Protein AF-A0AAN9U0B8-F1 (afdb_monomer)

Mean predicted aligned error: 8.92 Å

Secondary structure (DSSP, 8-state):
-EEEEEE--HHHHHHHHH-TTEEEEEEEEEETTEEEEEEEE-GGG-PPPTT--HHHHHHHHHHHHHHHHHHHHHHGGGEEEEETTEEEE---SSSPPPB-SSTTSB--TTTT--EEEEEEEETTEEEEEETT--EEEE-TT----HHHHHHSSHHHHHHHHTTS-SEEEEEEEEEEE-TTT--EEEEEEEEEEE----SSEEPTTS-EE-TT---

Solvent-accessible surface area (backbone atoms only — not comparable to full-atom values): 13349 Å² total; per-residue (Å²): 110,82,45,78,47,81,41,64,50,69,67,63,48,50,51,59,76,67,36,82,59,48,40,80,74,44,81,44,75,76,51,101,63,33,33,39,41,32,32,25,58,42,80,94,70,62,77,78,56,91,90,62,59,66,64,59,54,49,55,53,55,49,51,47,47,51,58,50,46,57,53,49,68,72,43,49,90,34,56,76,46,73,56,95,88,48,76,43,62,65,74,77,86,80,69,66,76,79,62,45,94,53,90,96,51,47,65,73,92,54,81,89,54,51,75,74,42,80,48,72,42,31,84,69,23,39,26,39,31,32,75,85,68,54,74,50,76,46,51,68,97,57,78,74,48,73,78,44,38,76,61,64,38,60,70,51,49,50,34,29,74,73,61,76,37,76,62,48,78,47,77,45,84,39,82,44,62,41,89,77,82,61,45,82,40,83,41,82,44,77,48,75,50,54,63,54,67,83,80,47,46,74,45,98,82,74,47,70,42,59,79,88,75,76,133

Radius of gyration: 24.66 Å; Cα contacts (8 Å, |Δi|>4): 268; chains: 1; bounding box: 61×46×61 Å

InterPro domains:
  IPR023211 DNA polymerase, palm domain superfamily [G3DSA:3.90.1600.10] (23-154)
  IPR043502 DNA/RNA polymerase superfamily [SSF56672] (37-176)

Foldseek 3Di:
DKDKDKDQDPVVVVVQVPPPQWDPWDWADQDPRIIIIIIDGDPVPPDDDPPDDVVVVVVVQVVQVVVVVVLCVLQPQQFPDDDSNDTDGDDPPPSDADADPDPPGHHDPQVPWHWPDKFALDPQFIWTAIPVGDTDTTHPPDDDDPVVCVQRDPVNRVCQVVVVDAWTKDWDWDFDADPRNRDTDTDIDIDIGHRDDDQFDQDPVRRTHGPPDDD

Sequence (215 aa):
MPQTEFVADPCRFYEILLDERLKDINVIYVSDEMVQVNYRYIETYVENHYNTNIFVALYTTANARMRLYEQLNRLDKYVMYLDTDSIVYSDNGKNTIPHSDMLAEWTDELDGGYIQKWVATGPKSYHYVTNTGKVVTKVKGFTLHHKNALKINGAAMEKLIDSEIRCVSVQDNQITRDPETKELINKILTKRFSFGFDKRVITQDYDTKPYGYAY

Structure (mmCIF, N/CA/C/O backbone):
data_AF-A0AAN9U0B8-F1
#
_entry.id   AF-A0AAN9U0B8-F1
#
loop_
_atom_site.group_PDB
_atom_site.id
_atom_site.type_symbol
_atom_site.label_atom_id
_atom_site.label_alt_id
_atom_site.label_comp_id
_atom_site.label_asym_id
_atom_site.label_entity_id
_atom_site.label_seq_id
_atom_site.pdbx_PDB_ins_code
_atom_site.Cartn_x
_atom_site.Cartn_y
_atom_site.Cartn_z
_atom_site.occupancy
_atom_site.B_iso_or_equiv
_atom_site.auth_seq_id
_atom_site.auth_comp_id
_atom_site.auth_asym_id
_atom_site.auth_atom_id
_atom_site.pdbx_PDB_model_num
ATOM 1 N N . MET A 1 1 ? 13.828 -16.532 -13.671 1.00 66.81 1 MET A N 1
ATOM 2 C CA . MET A 1 1 ? 13.582 -15.107 -14.011 1.00 66.81 1 MET A CA 1
ATOM 3 C C . MET A 1 1 ? 14.209 -14.806 -15.367 1.00 66.81 1 MET A C 1
ATOM 5 O O . MET A 1 1 ? 15.158 -15.506 -15.708 1.00 66.81 1 MET A O 1
ATOM 9 N N . PRO A 1 2 ? 13.683 -13.848 -16.151 1.00 81.75 2 PRO A N 1
ATOM 10 C CA . PRO A 1 2 ? 14.371 -13.370 -17.350 1.00 81.75 2 PRO A CA 1
ATOM 11 C C . PRO A 1 2 ? 15.719 -12.751 -16.970 1.00 81.75 2 PRO A C 1
ATOM 13 O O . PRO A 1 2 ? 15.791 -11.984 -16.013 1.00 81.75 2 PRO A O 1
ATOM 16 N N . GLN A 1 3 ? 16.760 -13.124 -17.704 1.00 86.75 3 GLN A N 1
ATOM 17 C CA . GLN A 1 3 ? 18.114 -12.596 -17.605 1.00 86.75 3 GLN A CA 1
ATOM 18 C C . GLN A 1 3 ? 18.419 -11.774 -18.852 1.00 86.75 3 GLN A C 1
ATOM 20 O O . GLN A 1 3 ? 17.866 -12.039 -19.922 1.00 86.75 3 GLN A O 1
ATOM 25 N N . THR A 1 4 ? 19.292 -10.785 -18.700 1.00 89.69 4 THR A N 1
ATOM 26 C CA . THR A 1 4 ? 19.745 -9.921 -19.789 1.00 89.69 4 THR A CA 1
ATOM 27 C C . THR A 1 4 ? 21.263 -9.863 -19.767 1.00 89.69 4 THR A C 1
ATOM 29 O O . THR A 1 4 ? 21.845 -9.479 -18.754 1.00 89.69 4 THR A O 1
ATOM 32 N N . GLU A 1 5 ? 21.890 -10.198 -20.889 1.00 92.06 5 GLU A N 1
ATOM 33 C CA . GLU A 1 5 ? 23.339 -10.161 -21.075 1.00 92.06 5 GLU A CA 1
ATOM 34 C C . GLU A 1 5 ? 23.674 -9.290 -22.295 1.00 92.06 5 GLU A C 1
ATOM 36 O O . GLU A 1 5 ? 23.020 -9.388 -23.334 1.00 92.06 5 GLU A O 1
ATOM 41 N N . PHE A 1 6 ? 24.664 -8.405 -22.161 1.00 90.44 6 PHE A N 1
ATOM 42 C CA . PHE A 1 6 ? 25.209 -7.631 -23.278 1.00 90.44 6 PHE A CA 1
ATOM 43 C C . PHE A 1 6 ? 26.474 -8.328 -23.763 1.00 90.44 6 PHE A C 1
ATOM 45 O O . PHE A 1 6 ? 27.440 -8.452 -23.013 1.00 90.44 6 PHE A O 1
ATOM 52 N N . VAL A 1 7 ? 26.445 -8.804 -25.002 1.00 92.06 7 VAL A N 1
ATOM 53 C CA . VAL A 1 7 ? 27.459 -9.683 -25.571 1.00 92.06 7 VAL A CA 1
ATOM 54 C C . VAL A 1 7 ? 28.093 -8.985 -26.764 1.00 92.06 7 VAL A C 1
ATOM 56 O O . VAL A 1 7 ? 27.410 -8.664 -27.734 1.00 92.06 7 VAL A O 1
ATOM 59 N N . ALA A 1 8 ? 29.397 -8.743 -26.674 1.00 91.69 8 ALA A N 1
ATOM 60 C CA . ALA A 1 8 ? 30.208 -8.251 -27.788 1.00 91.69 8 ALA A CA 1
ATOM 61 C C . ALA A 1 8 ? 31.062 -9.363 -28.423 1.00 91.69 8 ALA A C 1
ATOM 63 O O . ALA A 1 8 ? 31.467 -9.266 -29.576 1.00 91.69 8 ALA A O 1
ATOM 64 N N . ASP A 1 9 ? 31.323 -10.439 -27.675 1.00 92.56 9 ASP A N 1
ATOM 65 C CA . ASP A 1 9 ? 32.126 -11.565 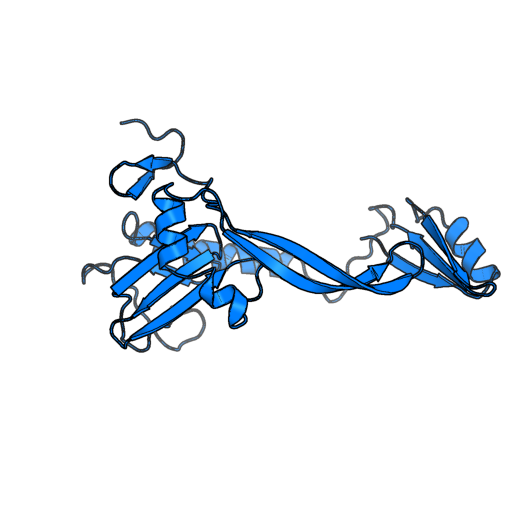-28.140 1.00 92.56 9 ASP A CA 1
ATOM 66 C C . ASP A 1 9 ? 31.268 -12.606 -28.892 1.00 92.56 9 ASP A C 1
ATOM 68 O O . ASP A 1 9 ? 30.314 -13.145 -28.316 1.00 92.56 9 ASP A O 1
ATOM 72 N N . PRO A 1 10 ? 31.595 -12.941 -30.156 1.00 90.19 10 PRO A N 1
ATOM 73 C CA . PRO A 1 10 ? 30.849 -13.935 -30.924 1.00 90.19 10 PRO A CA 1
ATOM 74 C C . PRO A 1 10 ? 30.848 -15.330 -30.293 1.00 90.19 10 PRO A C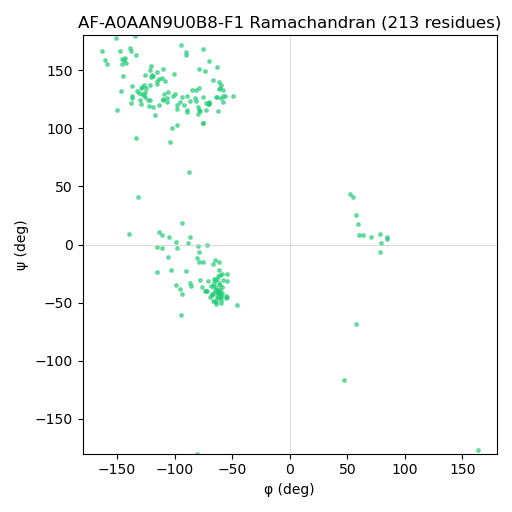 1
ATOM 76 O O . PRO A 1 10 ? 29.841 -16.030 -30.391 1.00 90.19 10 PRO A O 1
ATOM 79 N N . CYS A 1 11 ? 31.939 -15.749 -29.640 1.00 91.75 11 CYS A N 1
ATOM 80 C CA . CYS A 1 11 ? 32.003 -17.069 -29.009 1.00 91.75 11 CYS A CA 1
ATOM 81 C C . CYS A 1 11 ? 30.975 -17.167 -27.881 1.00 91.75 11 CYS A C 1
ATOM 83 O O . CYS A 1 11 ? 30.139 -18.071 -27.891 1.00 91.75 11 CYS A O 1
ATOM 85 N N . ARG A 1 12 ? 30.948 -16.174 -26.985 1.00 91.94 12 ARG A N 1
ATOM 86 C CA . ARG A 1 12 ? 29.947 -16.080 -25.920 1.00 91.94 12 ARG A CA 1
ATOM 87 C C . ARG A 1 12 ? 28.516 -16.027 -26.458 1.00 91.94 12 ARG A C 1
ATOM 89 O O . ARG A 1 12 ? 27.611 -16.611 -25.868 1.00 91.94 12 ARG A O 1
ATOM 96 N N . PHE A 1 13 ? 28.299 -15.357 -27.588 1.00 91.50 13 PHE A N 1
ATOM 97 C CA . PHE A 1 13 ? 26.982 -15.308 -28.221 1.00 91.50 13 PHE A CA 1
ATOM 98 C C . PHE A 1 13 ? 26.502 -16.701 -28.655 1.00 91.50 13 PHE A C 1
ATOM 100 O O . PHE A 1 13 ? 25.371 -17.083 -28.349 1.00 91.50 13 PHE A O 1
ATOM 107 N N . TYR A 1 14 ? 27.365 -17.486 -29.307 1.00 91.31 14 TYR A N 1
ATOM 108 C CA . TYR A 1 14 ? 27.032 -18.858 -29.694 1.00 91.31 14 TYR A CA 1
ATOM 109 C C . TYR A 1 14 ? 26.887 -19.798 -28.497 1.00 91.31 14 TYR A C 1
ATOM 111 O O . TYR A 1 14 ? 26.003 -20.650 -28.526 1.00 91.31 14 TYR A O 1
ATOM 119 N N . GLU A 1 15 ? 27.682 -19.629 -27.436 1.00 93.12 15 GLU A N 1
ATOM 120 C CA . GLU A 1 15 ? 27.495 -20.381 -26.187 1.00 93.12 15 GLU A CA 1
ATOM 121 C C . GLU A 1 15 ? 26.073 -20.215 -25.645 1.00 93.12 15 GLU A C 1
ATOM 123 O O . GLU A 1 15 ? 25.433 -21.202 -25.302 1.00 93.12 15 GLU A O 1
ATOM 128 N N . ILE A 1 16 ? 25.557 -18.982 -25.617 1.00 90.75 16 ILE A N 1
ATOM 129 C CA . ILE A 1 16 ? 24.203 -18.693 -25.125 1.00 90.75 16 ILE A CA 1
ATOM 130 C C . ILE A 1 16 ? 23.141 -19.280 -26.058 1.00 90.75 16 ILE A C 1
ATOM 132 O O . ILE A 1 16 ? 22.162 -19.852 -25.587 1.00 90.75 16 ILE A O 1
ATOM 136 N N . LEU A 1 17 ? 23.311 -19.151 -27.377 1.00 89.12 17 LEU A N 1
ATOM 137 C CA . LEU A 1 17 ? 22.347 -19.682 -28.348 1.00 89.12 17 LEU A CA 1
ATOM 138 C C . LEU A 1 17 ? 22.241 -21.210 -28.323 1.00 89.12 17 LEU A C 1
ATOM 140 O O . LEU A 1 17 ? 21.183 -21.747 -28.648 1.00 89.12 17 LEU A O 1
ATOM 144 N N . LEU A 1 18 ? 23.334 -21.894 -27.984 1.00 91.44 18 LEU A N 1
ATOM 145 C CA . LEU A 1 18 ? 23.426 -23.353 -27.976 1.00 91.44 18 LEU A CA 1
ATOM 146 C C . LEU A 1 18 ? 23.224 -23.964 -26.582 1.00 91.44 18 LEU A C 1
ATOM 148 O O . LEU A 1 18 ? 23.222 -25.188 -26.457 1.00 91.44 18 LEU A O 1
ATOM 152 N N . ASP A 1 19 ? 23.052 -23.152 -25.537 1.00 89.19 19 ASP A N 1
ATOM 153 C CA . ASP A 1 19 ? 22.816 -23.654 -24.185 1.00 89.19 19 ASP A CA 1
ATOM 154 C C . ASP A 1 19 ? 21.375 -24.167 -24.039 1.00 89.19 19 ASP A C 1
ATOM 156 O O . ASP A 1 19 ? 20.417 -23.405 -23.891 1.00 89.19 19 ASP A O 1
ATOM 160 N N . GLU A 1 20 ? 21.227 -25.492 -24.025 1.00 87.62 20 GLU A N 1
ATOM 161 C CA . GLU A 1 20 ? 19.948 -26.191 -23.848 1.00 87.62 20 GLU A CA 1
ATOM 162 C C . GLU A 1 20 ? 19.263 -25.892 -22.504 1.00 87.62 20 GLU A C 1
ATOM 164 O O . GLU A 1 20 ? 18.078 -26.179 -22.335 1.00 87.62 20 GLU A O 1
ATOM 169 N N . ARG A 1 21 ? 19.976 -25.314 -21.527 1.00 87.12 21 ARG A N 1
ATOM 170 C CA . ARG A 1 21 ? 19.399 -24.890 -20.240 1.00 87.12 21 ARG A CA 1
ATOM 171 C C . ARG A 1 21 ? 18.579 -23.610 -20.377 1.00 87.12 21 ARG A C 1
ATOM 173 O O . ARG A 1 21 ? 17.836 -23.266 -19.449 1.00 87.12 21 ARG A O 1
ATOM 180 N N . LEU A 1 22 ? 18.726 -22.893 -21.490 1.00 89.06 22 LEU A N 1
ATOM 181 C CA . LEU A 1 22 ? 18.084 -21.616 -21.759 1.00 89.06 22 LEU A CA 1
ATOM 182 C C . LEU A 1 22 ? 16.869 -21.790 -22.679 1.00 89.06 22 LEU A C 1
ATOM 184 O O . LEU A 1 22 ? 16.819 -22.638 -23.562 1.00 89.06 22 LEU A O 1
ATOM 188 N N . LYS A 1 23 ? 15.859 -20.951 -22.470 1.00 88.12 23 LYS A N 1
ATOM 189 C CA . LYS A 1 23 ? 14.651 -20.838 -23.291 1.00 88.12 23 LYS A CA 1
ATOM 190 C C . LYS A 1 23 ? 14.272 -19.373 -23.480 1.00 88.12 23 LYS A C 1
ATOM 192 O O . LYS A 1 23 ? 14.782 -18.495 -22.781 1.00 88.12 23 LYS A O 1
ATOM 197 N N . ASP A 1 24 ? 13.335 -19.122 -24.392 1.00 87.62 24 ASP A N 1
ATOM 198 C CA . ASP A 1 24 ? 12.815 -17.783 -24.701 1.00 87.62 24 ASP A CA 1
ATOM 199 C C . ASP A 1 24 ? 13.929 -16.782 -25.068 1.00 87.62 24 ASP A C 1
ATOM 201 O O . ASP A 1 24 ? 13.914 -15.633 -24.619 1.00 87.62 24 ASP A O 1
ATOM 205 N N . ILE A 1 25 ? 14.920 -17.232 -25.849 1.00 89.50 25 ILE A N 1
ATOM 206 C CA . ILE A 1 25 ? 16.055 -16.395 -26.246 1.00 89.50 25 ILE A CA 1
ATOM 207 C C . ILE A 1 25 ? 15.579 -15.321 -27.230 1.00 89.50 25 ILE A C 1
ATOM 209 O O . ILE A 1 25 ? 15.047 -15.614 -28.299 1.00 89.50 25 ILE A O 1
ATOM 213 N N . ASN A 1 26 ? 15.787 -14.061 -26.867 1.00 89.00 26 ASN A N 1
ATOM 214 C CA . ASN A 1 26 ? 15.483 -12.888 -27.670 1.00 89.00 26 ASN A CA 1
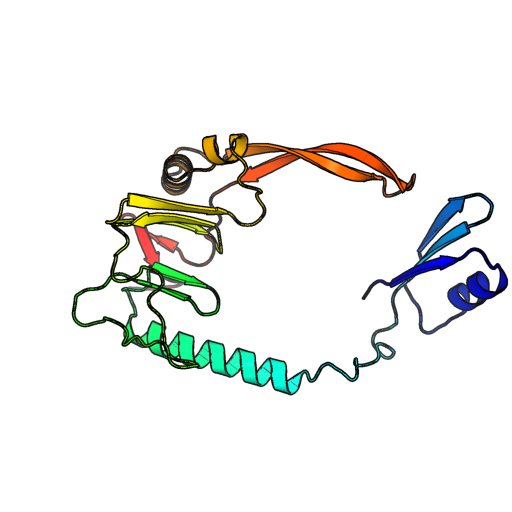ATOM 215 C C . ASN A 1 26 ? 16.760 -12.060 -27.844 1.00 89.00 26 ASN A C 1
ATOM 217 O O . ASN A 1 26 ? 17.384 -11.673 -26.857 1.00 89.00 26 ASN A O 1
ATOM 221 N N . VAL A 1 27 ? 17.136 -11.790 -29.093 1.00 89.69 27 VAL A N 1
ATOM 222 C CA . VAL A 1 27 ? 18.349 -11.041 -29.441 1.00 89.69 27 VAL A CA 1
ATOM 223 C C . VAL A 1 27 ? 17.956 -9.669 -29.973 1.00 89.69 27 VAL A C 1
ATOM 225 O O . VAL A 1 27 ? 17.123 -9.564 -30.872 1.00 89.69 27 VAL A O 1
ATOM 228 N N . ILE A 1 28 ? 18.563 -8.622 -29.422 1.00 87.06 28 ILE A N 1
ATOM 229 C CA . ILE A 1 28 ? 18.380 -7.235 -29.848 1.00 87.06 28 ILE A CA 1
ATOM 230 C C . ILE A 1 28 ? 19.750 -6.680 -30.223 1.00 87.06 28 ILE A C 1
ATOM 232 O O . ILE A 1 28 ? 20.643 -6.611 -29.379 1.00 87.06 28 ILE A O 1
ATOM 236 N N . TYR A 1 29 ? 19.914 -6.274 -31.477 1.00 86.25 29 TYR A N 1
ATOM 237 C CA . TYR A 1 29 ? 21.133 -5.623 -31.950 1.00 86.25 29 TYR A CA 1
ATOM 238 C C . TYR A 1 29 ? 21.185 -4.202 -31.388 1.00 86.25 29 TYR A C 1
ATOM 240 O O . TYR A 1 29 ? 20.296 -3.399 -31.658 1.00 86.25 29 TYR A O 1
ATOM 248 N N . VAL A 1 30 ? 22.182 -3.918 -30.548 1.00 83.56 30 VAL A N 1
ATOM 249 C CA . VAL A 1 30 ? 22.334 -2.606 -29.896 1.00 83.56 30 VAL A CA 1
ATOM 250 C C . VAL A 1 30 ? 23.299 -1.729 -30.689 1.00 83.56 30 VAL A C 1
ATOM 252 O O . VAL A 1 30 ? 23.075 -0.529 -30.818 1.00 83.56 30 VAL A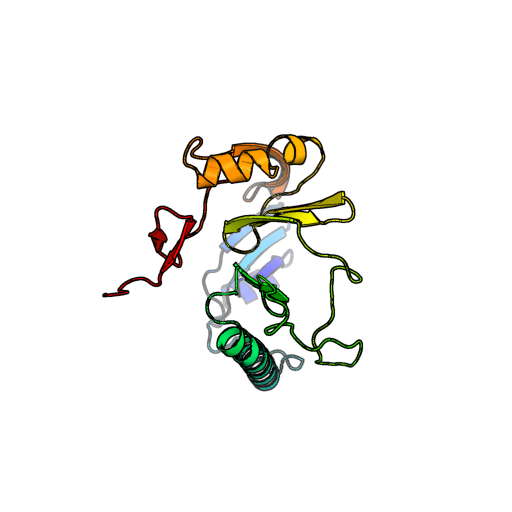 O 1
ATOM 255 N N . SER A 1 31 ? 24.358 -2.329 -31.224 1.00 83.12 31 SER A N 1
ATOM 256 C CA . SER A 1 31 ? 25.307 -1.714 -32.149 1.00 83.12 31 SER A CA 1
ATOM 257 C C . SER A 1 31 ? 25.893 -2.784 -33.072 1.00 83.12 31 SER A C 1
ATOM 259 O O . SER A 1 31 ? 25.610 -3.972 -32.905 1.00 83.12 31 SER A O 1
ATOM 261 N N . ASP A 1 32 ? 26.748 -2.375 -34.009 1.00 83.25 32 ASP A N 1
ATOM 262 C CA . ASP A 1 32 ? 27.448 -3.295 -34.915 1.00 83.25 32 ASP A CA 1
ATOM 263 C C . ASP A 1 32 ? 28.369 -4.287 -34.178 1.00 83.25 32 ASP A C 1
ATOM 265 O O . ASP A 1 32 ? 28.667 -5.361 -34.693 1.00 83.25 32 ASP A O 1
ATOM 269 N N . GLU A 1 33 ? 28.792 -3.952 -32.955 1.00 87.31 33 GLU A N 1
ATOM 270 C CA . GLU A 1 33 ? 29.735 -4.743 -32.153 1.00 87.31 33 GLU A CA 1
ATOM 271 C C . GLU A 1 33 ? 29.093 -5.388 -30.918 1.00 87.31 33 GLU A C 1
ATOM 273 O O . GLU A 1 33 ? 29.771 -6.090 -30.174 1.00 87.31 33 GLU A O 1
ATOM 278 N N . MET A 1 34 ? 27.807 -5.139 -30.645 1.00 88.19 34 MET A N 1
ATOM 279 C CA . MET A 1 34 ? 27.175 -5.601 -29.411 1.00 88.19 34 MET A CA 1
ATOM 280 C C . MET A 1 34 ? 25.707 -5.969 -29.599 1.00 88.19 34 MET A C 1
ATOM 282 O O . MET A 1 34 ? 24.884 -5.192 -30.095 1.00 88.19 34 MET A O 1
ATOM 286 N N . VAL A 1 35 ? 25.352 -7.136 -29.072 1.00 91.19 35 VAL A N 1
ATOM 287 C CA . VAL A 1 35 ? 23.977 -7.621 -28.993 1.00 91.19 35 VAL A CA 1
ATOM 288 C C . VAL A 1 35 ? 23.535 -7.740 -27.539 1.00 91.19 35 VAL A C 1
ATOM 290 O O . VAL A 1 35 ? 24.287 -8.153 -26.661 1.00 91.19 35 VAL A O 1
ATOM 293 N N . GLN A 1 36 ? 22.290 -7.378 -27.265 1.00 90.25 36 GLN A N 1
ATOM 294 C CA . GLN A 1 36 ? 21.623 -7.699 -26.013 1.00 90.25 36 GLN A CA 1
ATOM 295 C C . GLN A 1 36 ? 20.877 -9.020 -26.198 1.00 90.25 36 GLN A C 1
ATOM 297 O O . GLN A 1 36 ? 19.965 -9.102 -27.019 1.00 90.25 36 GLN A O 1
ATOM 302 N N . VAL A 1 37 ? 21.216 -10.029 -25.403 1.00 91.62 37 VAL A N 1
ATOM 303 C CA . VAL A 1 37 ? 20.512 -11.312 -25.377 1.00 91.62 37 VAL A CA 1
ATOM 304 C C . VAL A 1 37 ? 19.691 -11.398 -24.099 1.00 91.62 37 VAL A C 1
ATOM 306 O O . VAL A 1 37 ? 20.212 -11.264 -22.993 1.00 91.62 37 VAL A O 1
ATOM 309 N N . ASN A 1 38 ? 18.387 -11.600 -24.246 1.00 90.75 38 ASN A N 1
ATOM 310 C CA . ASN A 1 38 ? 17.485 -11.882 -23.140 1.00 90.75 38 ASN A CA 1
ATOM 311 C C . ASN A 1 38 ? 17.112 -13.359 -23.181 1.00 90.75 38 ASN A C 1
ATOM 313 O O . ASN A 1 38 ? 16.715 -13.848 -24.231 1.00 90.75 38 ASN A O 1
ATOM 317 N N . TYR A 1 39 ? 17.204 -14.058 -22.059 1.00 91.75 39 TYR A N 1
ATOM 318 C CA . TYR A 1 39 ? 16.889 -15.484 -21.987 1.00 91.75 39 TYR A CA 1
ATOM 319 C C . TYR A 1 39 ? 16.304 -15.849 -20.624 1.00 91.75 39 TYR A C 1
ATOM 321 O O . TYR A 1 39 ? 16.346 -15.074 -19.666 1.00 91.75 39 TYR A O 1
ATOM 329 N N . ARG A 1 40 ? 15.725 -17.040 -20.511 1.00 87.94 40 ARG A N 1
ATOM 330 C CA . ARG A 1 40 ? 15.245 -17.607 -19.248 1.00 87.94 40 ARG A CA 1
ATOM 331 C C . ARG A 1 40 ? 15.857 -18.979 -19.053 1.00 87.94 40 ARG A C 1
ATOM 333 O O . ARG A 1 40 ? 15.842 -19.784 -19.969 1.00 87.94 40 ARG A O 1
ATOM 340 N N . TYR A 1 41 ? 16.303 -19.277 -17.840 1.00 84.19 41 TYR A N 1
ATOM 341 C CA . TYR A 1 41 ? 16.618 -20.656 -17.478 1.00 84.19 41 TYR A CA 1
ATOM 342 C C . TYR A 1 41 ? 15.341 -21.504 -17.465 1.00 84.19 41 TYR A C 1
ATOM 344 O O . TYR A 1 41 ? 14.274 -21.050 -17.025 1.00 84.19 41 TYR A O 1
ATOM 352 N N . ILE A 1 42 ? 15.445 -22.741 -17.938 1.00 83.50 42 ILE A N 1
ATOM 353 C CA . ILE A 1 42 ? 14.436 -23.775 -17.706 1.00 83.50 42 ILE A CA 1
ATOM 354 C C . ILE A 1 42 ? 14.342 -24.004 -16.188 1.00 83.50 42 ILE A C 1
ATOM 356 O O . ILE A 1 42 ? 15.353 -23.978 -15.491 1.00 83.50 42 ILE A O 1
ATOM 360 N N . GLU A 1 43 ? 13.125 -24.179 -15.658 1.00 69.38 43 GLU A N 1
ATOM 361 C CA . GLU A 1 43 ? 12.843 -24.141 -14.208 1.00 69.38 43 GLU A CA 1
ATOM 362 C C . GLU A 1 43 ? 13.707 -25.106 -13.385 1.00 69.38 43 GLU A C 1
ATOM 364 O O . GLU A 1 43 ? 14.090 -24.782 -12.265 1.00 69.38 43 GLU A O 1
ATOM 369 N N . THR A 1 44 ? 14.085 -26.246 -13.965 1.00 67.00 44 THR A N 1
ATOM 370 C CA . THR A 1 44 ? 14.946 -27.263 -13.345 1.00 67.00 44 THR A CA 1
ATOM 371 C C . THR A 1 44 ? 16.389 -26.794 -13.103 1.00 67.00 44 THR A C 1
ATOM 373 O O . THR A 1 44 ? 17.096 -27.411 -12.313 1.00 67.00 44 THR A O 1
ATOM 376 N N . TYR A 1 45 ? 16.829 -25.711 -13.752 1.00 60.62 45 TYR A N 1
ATOM 377 C CA . TYR A 1 45 ? 18.194 -25.170 -13.678 1.00 60.62 45 TYR A CA 1
ATOM 378 C C . TYR A 1 45 ? 18.279 -23.822 -12.950 1.00 60.62 45 TYR A C 1
ATOM 380 O O . TYR A 1 45 ? 19.325 -23.177 -12.967 1.00 60.62 45 TYR A O 1
ATOM 388 N N . VAL A 1 46 ? 17.194 -23.362 -12.318 1.00 65.12 46 VAL A N 1
ATOM 389 C CA . VAL A 1 46 ? 17.246 -22.155 -11.486 1.00 65.12 46 VAL A CA 1
ATOM 390 C C . VAL A 1 46 ? 17.943 -22.511 -10.174 1.00 65.12 46 VAL A C 1
ATOM 392 O O . VAL A 1 46 ? 17.358 -23.162 -9.311 1.00 65.12 46 VAL A O 1
ATOM 395 N N . GLU A 1 47 ? 19.200 -22.099 -10.025 1.00 62.69 47 GLU A N 1
ATOM 396 C CA . GLU A 1 47 ? 19.936 -22.284 -8.775 1.00 62.69 47 GLU A CA 1
ATOM 397 C C . GLU A 1 47 ? 19.242 -21.560 -7.613 1.00 62.69 47 GLU A C 1
ATOM 399 O O . GLU A 1 47 ? 18.844 -20.395 -7.710 1.00 62.69 47 GLU A O 1
ATOM 404 N N . ASN A 1 48 ? 19.128 -22.249 -6.476 1.00 62.97 48 ASN A N 1
ATOM 405 C CA . ASN A 1 48 ? 18.737 -21.607 -5.230 1.00 62.97 48 ASN A CA 1
ATOM 406 C C . ASN A 1 48 ? 19.889 -20.716 -4.761 1.00 62.97 48 ASN A C 1
ATOM 408 O O . ASN A 1 48 ? 20.986 -21.203 -4.493 1.00 62.97 48 ASN A O 1
ATOM 412 N N . HIS A 1 49 ? 19.640 -19.415 -4.615 1.00 66.88 49 HIS A N 1
ATOM 413 C CA . HIS A 1 49 ? 20.626 -18.514 -4.026 1.00 66.88 49 HIS A CA 1
ATOM 414 C C . HIS A 1 49 ? 20.999 -18.981 -2.612 1.00 66.88 49 HIS A C 1
ATOM 416 O O . HIS A 1 49 ? 20.142 -19.028 -1.731 1.00 66.88 49 HIS A O 1
ATOM 422 N N . TYR A 1 50 ? 22.290 -19.230 -2.368 1.00 68.94 50 TYR A N 1
ATOM 423 C CA . TYR A 1 50 ? 22.821 -19.662 -1.065 1.00 68.94 50 TYR A CA 1
ATOM 424 C C . TYR A 1 50 ? 22.456 -18.729 0.104 1.00 68.94 50 TYR A C 1
ATOM 426 O O . TYR A 1 50 ? 22.362 -19.170 1.245 1.00 68.94 50 TYR A O 1
ATOM 434 N N . ASN A 1 51 ? 22.192 -17.450 -0.183 1.00 75.56 51 ASN A N 1
ATOM 435 C CA . ASN A 1 51 ? 21.824 -16.444 0.816 1.00 75.56 51 ASN A CA 1
ATOM 436 C C . ASN A 1 51 ? 20.313 -16.369 1.099 1.00 75.56 51 ASN A C 1
ATOM 438 O O . ASN A 1 51 ? 19.884 -15.525 1.882 1.00 75.56 51 ASN A O 1
ATOM 442 N N . THR A 1 52 ? 19.487 -17.204 0.460 1.00 75.44 52 THR A N 1
ATOM 443 C CA . THR A 1 52 ? 18.030 -17.183 0.639 1.00 75.44 52 THR A CA 1
ATOM 444 C C . THR A 1 52 ? 17.550 -18.498 1.229 1.00 75.44 52 THR A C 1
ATOM 446 O O . THR A 1 52 ? 17.540 -19.529 0.565 1.00 75.44 52 THR A O 1
ATOM 449 N N . ASN A 1 53 ? 17.086 -18.456 2.478 1.00 86.62 53 ASN A N 1
ATOM 450 C CA . ASN A 1 53 ? 16.401 -19.588 3.089 1.00 86.62 53 ASN A CA 1
ATOM 451 C C . ASN A 1 53 ? 14.882 -19.390 3.000 1.00 86.62 53 ASN A C 1
ATOM 453 O O . ASN A 1 53 ? 14.286 -18.628 3.766 1.00 86.62 53 ASN A O 1
ATOM 457 N N . ILE A 1 54 ? 14.254 -20.097 2.058 1.00 86.81 54 ILE A N 1
ATOM 458 C CA . ILE A 1 54 ? 12.809 -20.013 1.817 1.00 86.81 54 ILE A CA 1
ATOM 459 C C . ILE A 1 54 ? 11.978 -20.434 3.036 1.00 86.81 54 ILE A C 1
ATOM 461 O O . ILE A 1 54 ? 10.927 -19.846 3.289 1.00 86.81 54 ILE A O 1
ATOM 465 N N . PHE A 1 55 ? 12.457 -21.393 3.834 1.00 89.69 55 PHE A N 1
ATOM 466 C CA . PHE A 1 55 ? 11.753 -21.840 5.034 1.00 89.69 55 PHE A CA 1
ATOM 467 C C . PHE A 1 55 ? 11.722 -20.735 6.085 1.00 89.69 55 PHE A C 1
ATOM 469 O O . PHE A 1 55 ? 10.667 -20.463 6.652 1.00 89.69 55 PHE A O 1
ATOM 476 N N . VAL A 1 56 ? 12.842 -20.035 6.289 1.00 90.75 56 VAL A N 1
ATOM 477 C CA . VAL A 1 56 ? 12.900 -18.890 7.211 1.00 90.75 56 VAL A CA 1
ATOM 478 C C . VAL A 1 56 ? 11.919 -17.800 6.777 1.00 90.75 56 VAL A C 1
ATOM 480 O O . VAL A 1 56 ? 11.152 -17.311 7.606 1.00 90.75 56 VAL A O 1
ATOM 483 N N . ALA A 1 57 ? 11.868 -17.457 5.487 1.00 90.12 57 ALA A N 1
ATOM 484 C CA . ALA A 1 57 ? 10.905 -16.483 4.970 1.00 90.12 57 ALA A CA 1
ATOM 485 C C . ALA A 1 57 ? 9.442 -16.928 5.179 1.00 90.12 57 ALA A C 1
ATOM 487 O O . ALA A 1 57 ? 8.594 -16.131 5.595 1.00 90.12 57 ALA A O 1
ATOM 488 N N . LEU A 1 58 ? 9.143 -18.209 4.947 1.00 93.25 58 LEU A N 1
ATOM 489 C CA . LEU A 1 58 ? 7.805 -18.768 5.134 1.00 93.25 58 LEU A CA 1
ATOM 490 C C . LEU A 1 58 ? 7.381 -18.715 6.604 1.00 93.25 58 LEU A C 1
ATOM 492 O O . LEU A 1 58 ? 6.329 -18.155 6.909 1.00 93.25 58 LEU A O 1
ATOM 496 N N . TYR A 1 59 ? 8.215 -19.215 7.519 1.00 94.94 59 TYR A N 1
ATOM 497 C CA . TYR A 1 59 ? 7.925 -19.182 8.954 1.00 94.94 59 TYR A CA 1
ATOM 498 C C . TYR A 1 59 ? 7.810 -17.753 9.485 1.00 94.94 59 TYR A C 1
ATOM 500 O O . TYR A 1 59 ? 6.917 -17.470 10.282 1.00 94.94 59 TYR A O 1
ATOM 508 N N . THR A 1 60 ? 8.657 -16.833 9.024 1.00 92.69 60 THR A N 1
ATOM 509 C CA . THR A 1 60 ? 8.616 -15.430 9.465 1.00 92.69 60 THR A CA 1
ATOM 510 C C . THR A 1 60 ? 7.308 -14.763 9.038 1.00 92.69 60 THR A C 1
ATOM 512 O O . THR A 1 60 ? 6.607 -14.178 9.863 1.00 92.69 60 THR A O 1
ATOM 515 N N . THR A 1 61 ? 6.922 -14.904 7.766 1.00 93.62 61 THR A N 1
ATOM 516 C CA . THR A 1 61 ? 5.683 -14.299 7.250 1.00 93.62 61 THR A CA 1
ATOM 517 C C . THR A 1 61 ? 4.417 -14.978 7.779 1.00 93.62 61 THR A C 1
ATOM 519 O O . THR A 1 61 ? 3.400 -14.307 7.946 1.00 93.62 61 THR A O 1
ATOM 522 N N . ALA A 1 62 ? 4.450 -16.282 8.066 1.00 95.00 62 ALA A N 1
ATOM 523 C CA . ALA A 1 62 ? 3.345 -16.985 8.714 1.00 95.00 62 ALA A CA 1
ATOM 524 C C . ALA A 1 62 ? 3.141 -16.490 10.153 1.00 95.00 62 ALA A C 1
ATOM 526 O O . ALA A 1 62 ? 2.030 -16.103 10.507 1.00 95.00 62 ALA A O 1
ATOM 527 N N . ASN A 1 63 ? 4.211 -16.411 10.951 1.00 93.88 63 ASN A N 1
ATOM 528 C CA . ASN A 1 63 ? 4.132 -15.913 12.327 1.00 93.88 63 ASN A CA 1
ATOM 529 C C . ASN A 1 63 ? 3.672 -14.448 12.393 1.00 93.88 63 ASN A C 1
ATOM 531 O O . ASN A 1 63 ? 2.827 -14.116 13.222 1.00 93.88 63 ASN A O 1
ATOM 535 N N . ALA A 1 64 ? 4.157 -13.585 11.493 1.00 93.31 64 ALA A N 1
ATOM 536 C CA . ALA A 1 64 ? 3.695 -12.198 11.406 1.00 93.31 64 ALA A CA 1
ATOM 537 C C . ALA A 1 64 ? 2.182 -12.112 11.126 1.00 93.31 64 ALA A C 1
ATOM 539 O O . ALA A 1 64 ? 1.464 -11.380 11.806 1.00 93.31 64 ALA A O 1
ATOM 540 N N . ARG A 1 65 ? 1.670 -12.921 10.185 1.00 94.69 65 ARG A N 1
ATOM 541 C CA . ARG A 1 65 ? 0.229 -12.980 9.884 1.00 94.69 65 ARG A CA 1
ATOM 542 C C . ARG A 1 65 ? -0.599 -13.514 11.048 1.00 94.69 65 ARG A C 1
ATOM 544 O O . ARG A 1 65 ? -1.686 -12.996 11.272 1.00 94.69 65 ARG A O 1
ATOM 551 N N . MET A 1 66 ? -0.106 -14.515 11.778 1.00 95.00 66 MET A N 1
ATOM 552 C CA . MET A 1 66 ? -0.803 -15.048 12.954 1.00 95.00 66 MET A CA 1
ATOM 553 C C . MET A 1 66 ? -0.944 -13.986 14.047 1.00 95.00 66 MET A C 1
ATOM 555 O O . MET A 1 66 ? -2.044 -13.776 14.546 1.00 95.00 66 MET A O 1
ATOM 559 N N . ARG A 1 67 ? 0.129 -13.241 14.343 1.00 93.12 67 ARG A N 1
ATOM 560 C CA . ARG A 1 67 ? 0.092 -12.130 15.310 1.00 93.12 67 ARG A CA 1
ATOM 561 C C . ARG A 1 67 ? -0.857 -11.011 14.896 1.00 93.12 67 ARG A C 1
ATOM 563 O O . ARG A 1 67 ? -1.616 -10.505 15.720 1.00 93.12 67 ARG A O 1
ATOM 570 N N . LEU A 1 68 ? -0.842 -10.642 13.616 1.00 94.75 68 LEU A N 1
ATOM 571 C CA . LEU A 1 68 ? -1.802 -9.691 13.062 1.00 94.75 68 LEU A CA 1
ATOM 572 C C . LEU A 1 68 ? -3.238 -10.213 13.241 1.00 94.75 68 LEU A C 1
ATOM 574 O O . LEU A 1 68 ? -4.104 -9.492 13.732 1.00 94.75 68 LEU A O 1
ATOM 578 N N . TYR A 1 69 ? -3.484 -11.478 12.893 1.00 94.94 69 TYR A N 1
ATOM 579 C CA . TYR A 1 69 ? -4.800 -12.107 12.991 1.00 94.94 69 TYR A CA 1
ATOM 580 C C . TYR A 1 69 ? -5.347 -12.143 14.423 1.00 94.94 69 TYR A C 1
ATOM 582 O O . TYR A 1 69 ? -6.532 -11.888 14.612 1.00 94.94 69 TYR A O 1
ATOM 590 N N . GLU A 1 70 ? -4.511 -12.395 15.434 1.00 94.06 70 GLU A N 1
ATOM 591 C CA . GLU A 1 70 ? -4.924 -12.362 16.845 1.00 94.06 70 GLU A CA 1
ATOM 592 C C . GLU A 1 70 ? -5.561 -11.019 17.231 1.00 94.06 70 GLU A C 1
ATOM 594 O O . GLU A 1 70 ? -6.626 -10.992 17.853 1.00 94.06 70 GLU A O 1
ATOM 599 N N . GLN A 1 71 ? -4.958 -9.902 16.811 1.00 94.50 71 GLN A N 1
ATOM 600 C CA . GLN A 1 71 ? -5.514 -8.573 17.076 1.00 94.50 71 GLN A CA 1
ATOM 601 C C . GLN A 1 71 ? -6.748 -8.280 16.226 1.00 94.50 71 GLN A C 1
ATOM 603 O O . GLN A 1 71 ? -7.722 -7.734 16.741 1.00 94.50 71 GLN A O 1
ATOM 608 N N . LEU A 1 72 ? -6.746 -8.680 14.951 1.00 94.25 72 LEU A N 1
ATOM 609 C CA . LEU A 1 72 ? -7.910 -8.521 14.075 1.00 94.25 72 LEU A CA 1
ATOM 610 C C . LEU A 1 72 ? -9.129 -9.270 14.616 1.00 94.25 72 LEU A C 1
ATOM 612 O O . LEU A 1 72 ? -10.223 -8.719 14.617 1.00 94.25 72 LEU A O 1
ATOM 616 N N . ASN A 1 73 ? -8.945 -10.491 15.119 1.00 94.12 73 ASN A N 1
ATOM 617 C CA . ASN A 1 73 ? -10.020 -11.289 15.704 1.00 94.12 73 ASN A CA 1
ATOM 618 C C . ASN A 1 73 ? -10.571 -10.654 16.992 1.00 94.12 73 ASN A C 1
ATOM 620 O O . ASN A 1 73 ? -11.760 -10.748 17.276 1.00 94.12 73 ASN A O 1
ATOM 624 N N . ARG A 1 74 ? -9.714 -9.978 17.767 1.00 93.56 74 ARG A N 1
ATOM 625 C CA . ARG A 1 74 ? -10.116 -9.245 18.976 1.00 93.56 74 ARG A CA 1
ATOM 626 C C . ARG A 1 74 ? -10.859 -7.945 18.658 1.00 93.56 74 ARG A C 1
ATOM 628 O O . ARG A 1 74 ? -11.800 -7.592 19.363 1.00 93.56 74 ARG A O 1
ATOM 635 N N . LEU A 1 75 ? -10.407 -7.216 17.637 1.00 94.81 75 LEU A N 1
ATOM 636 C CA . LEU A 1 75 ? -10.999 -5.950 17.200 1.00 94.81 75 LEU A CA 1
ATOM 637 C C . LEU A 1 75 ? -12.273 -6.150 16.369 1.00 94.81 75 LEU A C 1
ATOM 639 O O . LEU A 1 75 ? -13.153 -5.295 16.407 1.00 94.81 75 LEU A O 1
ATOM 643 N N . ASP A 1 76 ? -12.378 -7.251 15.629 1.00 91.44 76 ASP A N 1
ATOM 644 C CA . ASP A 1 76 ? -13.536 -7.625 14.816 1.00 91.44 76 ASP A CA 1
ATOM 645 C C . ASP A 1 76 ? -14.053 -6.448 13.956 1.00 91.44 76 ASP A C 1
ATOM 647 O O . ASP A 1 76 ? -13.323 -5.911 13.117 1.00 91.44 76 ASP A O 1
ATOM 651 N N . LYS A 1 77 ? -15.289 -5.985 14.184 1.00 89.69 77 LYS A N 1
ATOM 652 C CA . LYS A 1 77 ? -15.928 -4.892 13.436 1.00 89.69 77 LYS A CA 1
ATOM 653 C C . LYS A 1 77 ? -15.270 -3.519 13.597 1.00 89.69 77 LYS A C 1
ATOM 655 O O . LYS A 1 77 ? -15.616 -2.601 12.862 1.00 89.69 77 LYS A O 1
ATOM 660 N N . TYR A 1 78 ? -14.375 -3.347 14.568 1.00 92.88 78 TYR A N 1
ATOM 661 C CA . TYR A 1 78 ? -13.693 -2.073 14.794 1.00 92.88 78 TYR A CA 1
ATOM 662 C C . TYR A 1 78 ? -12.520 -1.853 13.832 1.00 92.88 78 TYR A C 1
ATOM 664 O O . TYR A 1 78 ? -12.013 -0.736 13.751 1.00 92.88 78 TYR A O 1
ATOM 672 N N . VAL A 1 79 ? -12.089 -2.880 13.092 1.00 93.00 79 VAL A N 1
ATOM 673 C CA . VAL A 1 79 ? -11.010 -2.768 12.101 1.00 93.00 79 VAL A CA 1
ATOM 674 C C . VAL A 1 79 ? -11.481 -1.963 10.888 1.00 93.00 79 VAL A C 1
ATOM 676 O O . VAL A 1 79 ? -12.404 -2.364 10.183 1.00 93.00 79 VAL A O 1
ATOM 679 N N . MET A 1 80 ? -10.792 -0.860 10.600 1.00 91.44 80 MET A N 1
ATOM 680 C CA . MET A 1 80 ? -11.042 -0.011 9.430 1.00 91.44 80 MET A CA 1
ATOM 681 C C . MET A 1 80 ? -10.078 -0.305 8.279 1.00 91.44 80 MET A C 1
ATOM 683 O O . MET A 1 80 ? -10.450 -0.207 7.110 1.00 91.44 80 MET A O 1
ATOM 687 N N . TYR A 1 81 ? -8.827 -0.647 8.590 1.00 92.94 81 TYR A N 1
ATOM 688 C CA . TYR A 1 81 ? -7.797 -0.930 7.595 1.00 92.94 81 TYR A CA 1
ATOM 689 C C . TYR A 1 81 ? -6.673 -1.785 8.195 1.00 92.94 81 TYR A C 1
ATOM 691 O O . TYR A 1 81 ? -6.438 -1.756 9.401 1.00 92.94 81 TYR A O 1
ATOM 699 N N . LEU A 1 82 ? -5.967 -2.532 7.346 1.00 92.81 82 LEU A N 1
ATOM 700 C CA . LEU A 1 82 ? -4.769 -3.285 7.716 1.00 92.81 82 LEU A CA 1
ATOM 701 C C . LEU A 1 82 ? -3.764 -3.296 6.560 1.00 92.81 82 LEU A C 1
ATOM 703 O O . LEU A 1 82 ? -4.156 -3.378 5.392 1.00 92.81 82 LEU A O 1
ATOM 707 N N . ASP A 1 83 ? -2.472 -3.259 6.873 1.00 91.56 83 ASP A N 1
ATOM 708 C CA . ASP A 1 83 ? -1.397 -3.504 5.907 1.00 91.56 83 ASP A CA 1
ATOM 709 C C . ASP A 1 83 ? -0.178 -4.102 6.601 1.00 91.56 83 ASP A C 1
ATOM 711 O O . ASP A 1 83 ? 0.460 -3.419 7.389 1.00 91.56 83 ASP A O 1
ATOM 715 N N . THR A 1 84 ? 0.161 -5.342 6.231 1.00 88.62 84 THR A N 1
ATOM 716 C CA . THR A 1 84 ? 1.355 -6.106 6.642 1.00 88.62 84 THR A CA 1
ATOM 717 C C . THR A 1 84 ? 1.511 -6.303 8.155 1.00 88.62 84 THR A C 1
ATOM 719 O O . THR A 1 84 ? 1.376 -7.427 8.632 1.00 88.62 84 THR A O 1
ATOM 722 N N . ASP A 1 85 ? 1.779 -5.232 8.881 1.00 91.69 85 ASP A N 1
ATOM 723 C CA . ASP A 1 85 ? 2.114 -5.132 10.299 1.00 91.69 85 ASP A CA 1
ATOM 724 C C . ASP A 1 85 ? 1.433 -3.930 10.986 1.00 91.69 85 ASP A C 1
ATOM 726 O O . ASP A 1 85 ? 1.704 -3.657 12.148 1.00 91.69 85 ASP A O 1
ATOM 730 N N . SER A 1 86 ? 0.506 -3.248 10.306 1.00 93.12 86 SER A N 1
ATOM 731 C CA . SER A 1 86 ? -0.265 -2.118 10.840 1.00 93.12 86 SER A CA 1
ATOM 732 C C . SER A 1 86 ? -1.770 -2.399 10.824 1.00 93.12 86 SER A C 1
ATOM 734 O O . SER A 1 86 ? -2.293 -3.065 9.921 1.00 93.12 86 SER A O 1
ATOM 736 N N . ILE A 1 87 ? -2.481 -1.869 11.823 1.00 95.31 87 ILE A N 1
ATOM 737 C CA . ILE A 1 87 ? -3.944 -1.913 11.926 1.00 95.31 87 ILE A CA 1
ATOM 738 C C . ILE A 1 87 ? -4.445 -0.503 12.227 1.00 95.31 87 ILE A C 1
ATOM 740 O O . ILE A 1 87 ? -3.996 0.131 13.177 1.00 95.31 87 ILE A O 1
ATOM 744 N N . VAL A 1 88 ? -5.432 -0.043 11.464 1.00 95.31 88 VAL A N 1
ATOM 745 C CA . VAL A 1 88 ? -6.211 1.155 11.787 1.00 95.31 88 VAL A CA 1
ATOM 746 C C . VAL A 1 88 ? -7.580 0.698 12.252 1.00 95.31 88 VAL A C 1
ATOM 748 O O . VAL A 1 88 ? -8.253 -0.068 11.555 1.00 95.31 88 VAL A O 1
ATOM 751 N N . TYR A 1 89 ? -7.997 1.149 13.428 1.00 95.31 89 TYR A N 1
ATOM 752 C CA . TYR A 1 89 ? -9.245 0.722 14.043 1.00 95.31 89 TYR A CA 1
ATOM 753 C C . TYR A 1 89 ? -9.924 1.859 14.804 1.00 95.31 89 TYR A C 1
ATOM 755 O O . TYR A 1 89 ? -9.297 2.840 15.197 1.00 95.31 89 TYR A O 1
ATOM 763 N N . SER A 1 90 ? -11.229 1.707 15.004 1.00 93.94 90 SER A N 1
ATOM 764 C CA . SER A 1 90 ? -12.025 2.550 15.889 1.00 93.94 90 SER A CA 1
ATOM 765 C C . SER A 1 90 ? -11.812 2.112 17.338 1.00 93.94 90 SER A C 1
ATOM 767 O O . SER A 1 90 ? -12.191 1.003 17.720 1.00 93.94 90 SER A O 1
ATOM 769 N N . ASP A 1 91 ? -11.226 2.987 18.153 1.00 92.38 91 ASP A N 1
ATOM 770 C CA . ASP A 1 91 ? -11.097 2.760 19.593 1.00 92.38 91 ASP A CA 1
ATOM 771 C C . ASP A 1 91 ? -12.405 3.128 20.321 1.00 92.38 91 ASP A C 1
ATOM 773 O O . ASP A 1 91 ? -13.003 4.177 20.072 1.00 92.38 91 ASP A O 1
ATOM 777 N N . ASN A 1 92 ? -12.866 2.248 21.209 1.00 90.88 92 ASN A N 1
ATOM 778 C CA . ASN A 1 92 ? -14.030 2.436 22.077 1.00 90.88 92 ASN A CA 1
ATOM 779 C C . ASN A 1 92 ? -13.661 2.528 23.575 1.00 90.88 92 ASN A C 1
ATOM 781 O O . ASN A 1 92 ? -14.541 2.441 24.436 1.00 90.88 92 ASN A O 1
ATOM 785 N N . GLY A 1 93 ? -12.369 2.644 23.890 1.00 88.88 93 GLY A N 1
ATOM 786 C CA . GLY A 1 93 ? -11.788 2.679 25.233 1.00 88.88 93 GLY A CA 1
ATOM 787 C C . GLY A 1 93 ? -11.671 1.312 25.915 1.00 88.88 93 GLY A C 1
ATOM 788 O O . GLY A 1 93 ? -11.107 1.219 27.002 1.00 88.88 93 GLY A O 1
ATOM 789 N N . LYS A 1 94 ? -12.216 0.245 25.317 1.00 89.69 94 LYS A N 1
ATOM 790 C CA . LYS A 1 94 ? -12.143 -1.137 25.827 1.00 89.69 94 LYS A CA 1
ATOM 791 C C . LYS A 1 94 ? -11.351 -2.065 24.911 1.00 89.69 94 LYS A C 1
ATOM 793 O O . LYS A 1 94 ? -10.881 -3.103 25.366 1.00 89.69 94 LYS A O 1
ATOM 798 N N . ASN A 1 95 ? -11.253 -1.732 23.626 1.00 91.56 95 ASN A N 1
ATOM 799 C CA . ASN A 1 95 ? -10.595 -2.539 22.601 1.00 91.56 95 ASN A CA 1
ATOM 800 C C . ASN A 1 95 ? -9.164 -2.073 22.275 1.00 91.56 95 ASN A C 1
ATOM 802 O O . ASN A 1 95 ? -8.521 -2.695 21.424 1.00 91.56 95 ASN A O 1
ATOM 806 N N . THR A 1 96 ? -8.659 -1.044 22.966 1.00 91.19 96 THR A N 1
ATOM 807 C CA . THR A 1 96 ? -7.310 -0.492 22.799 1.00 91.19 96 THR A CA 1
ATOM 808 C C . THR A 1 96 ? -6.248 -1.597 22.827 1.00 91.19 96 THR A C 1
ATOM 810 O O . THR A 1 96 ? -6.216 -2.462 23.713 1.00 91.19 96 THR A O 1
ATOM 813 N N . ILE A 1 97 ? -5.393 -1.622 21.806 1.00 91.31 97 ILE A N 1
ATOM 814 C CA . ILE A 1 97 ? -4.268 -2.558 21.726 1.00 91.31 97 ILE A CA 1
ATOM 815 C C . ILE A 1 97 ? -3.163 -2.090 22.683 1.00 91.31 97 ILE A C 1
ATOM 817 O O . ILE A 1 97 ? -2.763 -0.926 22.608 1.00 91.31 97 ILE A O 1
ATOM 821 N N . PRO A 1 98 ? -2.675 -2.962 23.591 1.00 90.25 98 PRO A N 1
ATOM 822 C CA . PRO A 1 98 ? -1.497 -2.659 24.393 1.00 90.25 98 PRO A CA 1
ATOM 823 C C . PRO A 1 98 ? -0.315 -2.366 23.475 1.00 90.25 98 PRO A C 1
ATOM 825 O O . PRO A 1 98 ? -0.023 -3.166 22.585 1.00 90.25 98 PRO A O 1
ATOM 828 N N . HIS A 1 99 ? 0.342 -1.234 23.700 1.00 90.12 99 HIS A N 1
ATOM 829 C CA . HIS A 1 99 ? 1.483 -0.805 22.910 1.00 90.12 99 HIS A CA 1
ATOM 830 C C . HIS A 1 99 ? 2.720 -0.612 23.782 1.00 90.12 99 HIS A C 1
ATOM 832 O O . HIS A 1 99 ? 2.611 -0.300 24.970 1.00 90.12 99 HIS A O 1
ATOM 838 N N . SER A 1 100 ? 3.892 -0.820 23.191 1.00 91.25 100 SER A N 1
ATOM 839 C CA . SER A 1 100 ? 5.189 -0.562 23.809 1.00 91.25 100 SER A CA 1
ATOM 840 C C . SER A 1 100 ? 6.291 -0.508 22.745 1.00 91.25 100 SER A C 1
ATOM 842 O O . SER A 1 100 ? 6.086 -0.879 21.588 1.00 91.25 100 SER A O 1
ATOM 844 N N . ASP A 1 101 ? 7.459 -0.009 23.144 1.00 90.12 101 ASP A N 1
ATOM 845 C CA . ASP A 1 101 ? 8.627 0.183 22.279 1.00 90.12 101 ASP A CA 1
ATOM 846 C C . ASP A 1 101 ? 9.512 -1.076 22.179 1.00 90.12 101 ASP A C 1
ATOM 848 O O . ASP A 1 101 ? 10.614 -1.044 21.624 1.00 90.12 101 ASP A O 1
ATOM 852 N N . MET A 1 102 ? 9.067 -2.200 22.751 1.00 92.62 102 MET A N 1
ATOM 853 C CA . MET A 1 102 ? 9.800 -3.462 22.702 1.00 92.62 102 MET A CA 1
ATOM 854 C C . MET A 1 102 ? 9.633 -4.176 21.358 1.00 92.62 102 MET A C 1
ATOM 856 O O . MET A 1 102 ? 8.617 -4.081 20.668 1.00 92.62 102 MET A O 1
ATOM 860 N N . LEU A 1 103 ? 10.656 -4.949 20.987 1.00 88.81 103 LEU A N 1
ATOM 861 C CA . LEU A 1 103 ? 10.648 -5.714 19.747 1.00 88.81 103 LEU A CA 1
ATOM 862 C C . LEU A 1 103 ? 9.452 -6.676 19.705 1.00 88.81 103 LEU A C 1
ATOM 864 O O . LEU A 1 103 ? 9.249 -7.461 20.627 1.00 88.81 103 LEU A O 1
ATOM 868 N N . ALA A 1 104 ? 8.755 -6.675 18.568 1.00 85.25 104 ALA A N 1
ATOM 869 C CA . ALA A 1 104 ? 7.579 -7.497 18.282 1.00 85.25 104 ALA A CA 1
ATOM 870 C C . ALA A 1 104 ? 6.294 -7.129 19.041 1.00 85.25 104 ALA A C 1
ATOM 872 O O . ALA A 1 104 ? 5.300 -7.848 18.906 1.00 85.25 104 ALA A O 1
ATOM 873 N N . GLU A 1 105 ? 6.297 -6.026 19.784 1.00 91.81 105 GLU A N 1
ATOM 874 C CA . GLU A 1 105 ? 5.082 -5.437 20.337 1.00 91.81 105 GLU A CA 1
ATOM 875 C C . GLU A 1 105 ? 4.476 -4.421 19.363 1.00 91.81 105 GLU A C 1
ATOM 877 O O . GLU A 1 105 ? 5.087 -4.045 18.361 1.00 91.81 105 GLU A O 1
ATOM 882 N N . TRP A 1 106 ? 3.228 -4.036 19.617 1.00 93.38 106 TRP A N 1
ATOM 883 C CA . TRP A 1 106 ? 2.551 -3.018 18.821 1.00 93.38 106 TRP A CA 1
ATOM 884 C C . TRP A 1 106 ? 3.038 -1.640 19.255 1.00 93.38 106 TRP A C 1
ATOM 886 O O . TRP A 1 106 ? 3.104 -1.362 20.446 1.00 93.38 106 TRP A O 1
ATOM 896 N N . THR A 1 107 ? 3.350 -0.766 18.306 1.00 93.88 107 THR A N 1
ATOM 897 C CA . THR A 1 107 ? 3.785 0.608 18.587 1.00 93.88 107 THR A CA 1
ATOM 898 C C . THR A 1 107 ? 2.701 1.587 18.148 1.00 93.88 107 THR A C 1
ATOM 900 O O . THR A 1 107 ? 2.028 1.362 17.142 1.00 93.88 107 THR A O 1
ATOM 903 N N . ASP A 1 108 ? 2.516 2.669 18.903 1.00 92.19 108 ASP A N 1
ATOM 904 C CA . ASP A 1 108 ? 1.621 3.756 18.507 1.00 92.19 108 ASP A CA 1
ATOM 905 C C . ASP A 1 108 ? 2.308 4.675 17.480 1.00 92.19 108 ASP A C 1
ATOM 907 O O . ASP A 1 108 ? 3.255 5.387 17.800 1.00 92.19 108 ASP A O 1
ATOM 911 N N . GLU A 1 109 ? 1.819 4.678 16.236 1.00 91.94 109 GLU A N 1
ATOM 912 C CA . GLU A 1 109 ? 2.344 5.527 15.153 1.00 91.94 109 GLU A CA 1
ATOM 913 C C . GLU A 1 109 ? 1.872 6.994 15.216 1.00 91.94 109 GLU A C 1
ATOM 915 O O . GLU A 1 109 ? 2.276 7.821 14.386 1.00 91.94 109 GLU A O 1
ATOM 920 N N . LEU A 1 110 ? 0.956 7.323 16.131 1.00 90.69 110 LEU A N 1
ATOM 921 C CA . LEU A 1 110 ? 0.333 8.643 16.232 1.00 90.69 110 LEU A CA 1
ATOM 922 C C . LEU A 1 110 ? 0.858 9.476 17.404 1.00 90.69 110 LEU A C 1
ATOM 924 O O . LEU A 1 110 ? 0.336 10.573 17.619 1.00 90.69 110 LEU A O 1
ATOM 928 N N . ASP A 1 111 ? 1.881 8.995 18.116 1.00 86.88 111 ASP A N 1
ATOM 929 C CA . ASP A 1 111 ? 2.522 9.680 19.245 1.00 86.88 111 ASP A CA 1
ATOM 930 C C . ASP A 1 111 ? 1.501 10.127 20.321 1.00 86.88 111 ASP A C 1
ATOM 932 O O . ASP A 1 111 ? 1.523 11.267 20.794 1.00 86.88 111 ASP A O 1
ATOM 936 N N . GLY A 1 112 ? 0.539 9.263 20.666 1.00 86.25 112 GLY A N 1
ATOM 937 C CA . GLY A 1 112 ? -0.557 9.548 21.602 1.00 86.25 112 GLY A CA 1
ATOM 938 C C . GLY A 1 112 ? -1.723 10.350 21.007 1.00 86.25 112 GLY A C 1
ATOM 939 O O . GLY A 1 112 ? -2.677 10.690 21.712 1.00 86.25 112 GLY A O 1
ATOM 940 N N . GLY A 1 113 ? -1.660 10.688 19.718 1.00 92.00 113 GLY A N 1
ATOM 941 C CA . GLY A 1 113 ? -2.756 11.285 18.964 1.00 92.00 113 GLY A CA 1
ATOM 942 C C . GLY A 1 113 ? -3.790 10.263 18.491 1.00 92.00 113 GLY A C 1
ATOM 943 O O . GLY A 1 113 ? -3.679 9.061 18.700 1.00 92.00 113 GLY A O 1
ATOM 944 N N . TYR A 1 114 ? -4.815 10.749 17.795 1.00 93.75 114 TYR A N 1
ATOM 945 C CA . TYR A 1 114 ? -5.808 9.896 17.146 1.00 93.75 114 TYR A CA 1
ATOM 946 C C . TYR A 1 114 ? -6.229 10.467 15.795 1.00 93.75 114 TYR A C 1
ATOM 948 O O . TYR A 1 114 ? -6.126 11.669 15.523 1.00 93.75 114 TYR A O 1
ATOM 956 N N . ILE A 1 115 ? -6.709 9.587 14.922 1.00 96.69 115 ILE A N 1
ATOM 957 C CA . ILE A 1 115 ? -7.222 9.956 13.604 1.00 96.69 115 ILE A CA 1
ATOM 958 C C . ILE A 1 115 ? -8.659 10.459 13.758 1.00 96.69 115 ILE A C 1
ATOM 960 O O . ILE A 1 115 ? -9.522 9.751 14.265 1.00 96.69 115 ILE A O 1
ATOM 964 N N . GLN A 1 116 ? -8.921 11.682 13.302 1.00 95.44 116 GLN A N 1
ATOM 965 C CA . GLN A 1 116 ? -10.263 12.271 13.266 1.00 95.44 116 GLN A CA 1
ATOM 966 C C . GLN A 1 116 ? -11.019 11.903 11.993 1.00 95.44 116 GLN A C 1
ATOM 968 O O . GLN A 1 116 ? -12.240 11.776 12.002 1.00 95.44 116 GLN A O 1
ATOM 973 N N . LYS A 1 117 ? -10.292 11.759 10.884 1.00 95.19 117 LYS A N 1
ATOM 974 C CA . LYS A 1 117 ? -10.862 11.446 9.578 1.00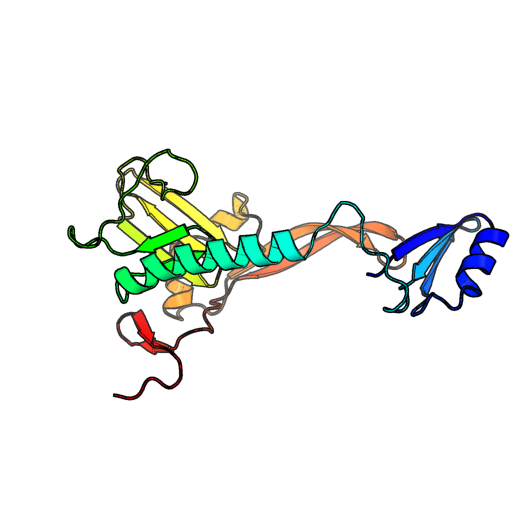 95.19 117 LYS A CA 1
ATOM 975 C C . LYS A 1 117 ? -10.005 10.405 8.893 1.00 95.19 117 LYS A C 1
ATOM 977 O O . LYS A 1 117 ? -8.806 10.619 8.730 1.00 95.19 117 LYS A O 1
ATOM 982 N N . TRP A 1 118 ? -10.631 9.316 8.470 1.00 95.19 118 TRP A N 1
ATOM 983 C CA . TRP A 1 118 ? -9.999 8.239 7.722 1.00 95.19 118 TRP A CA 1
ATOM 984 C C . TRP A 1 118 ? -10.772 7.988 6.432 1.00 95.19 118 TRP A C 1
ATOM 986 O O . TRP A 1 118 ? -11.993 7.864 6.452 1.00 95.19 118 TRP A O 1
ATOM 996 N N . VAL A 1 119 ? -10.057 7.908 5.314 1.00 94.69 119 VAL A N 1
ATOM 997 C CA . VAL A 1 119 ? -10.619 7.638 3.991 1.00 94.69 119 VAL A CA 1
ATOM 998 C C . VAL A 1 119 ? -9.715 6.634 3.290 1.00 94.69 119 VAL A C 1
ATOM 1000 O O . VAL A 1 119 ? -8.511 6.855 3.179 1.00 94.69 119 VAL A O 1
ATOM 1003 N N . ALA A 1 120 ? -10.273 5.538 2.783 1.00 94.00 120 ALA A N 1
ATOM 1004 C CA . ALA A 1 120 ? -9.523 4.535 2.035 1.00 94.00 120 ALA A CA 1
ATOM 1005 C C . ALA A 1 120 ? -10.260 4.166 0.748 1.00 94.00 120 ALA A C 1
ATOM 1007 O O . ALA A 1 120 ? -11.453 3.885 0.750 1.00 94.00 120 ALA A O 1
ATOM 1008 N N . THR A 1 121 ? -9.527 4.151 -0.361 1.00 93.94 121 THR A N 1
ATOM 1009 C CA . THR A 1 121 ? -10.069 3.831 -1.697 1.00 93.94 121 THR A CA 1
ATOM 1010 C C . THR A 1 121 ? -9.670 2.440 -2.178 1.00 93.94 121 THR A C 1
ATOM 1012 O O . THR A 1 121 ? -10.186 1.952 -3.180 1.00 93.94 121 THR A O 1
ATOM 1015 N N . GLY A 1 122 ? -8.734 1.799 -1.480 1.00 91.94 122 GLY A N 1
ATOM 1016 C CA . GLY A 1 122 ? -8.238 0.468 -1.789 1.00 91.94 122 GLY A CA 1
ATOM 1017 C C . GLY A 1 122 ? -6.915 0.179 -1.075 1.00 91.94 122 GLY A C 1
ATOM 1018 O O . GLY A 1 122 ? -6.412 1.014 -0.313 1.00 91.94 122 GLY A O 1
ATOM 1019 N N . PRO A 1 123 ? -6.311 -0.994 -1.326 1.00 91.12 123 PRO A N 1
ATOM 1020 C CA . PRO A 1 123 ? -5.045 -1.374 -0.715 1.00 91.12 123 PRO A CA 1
ATOM 1021 C C . PRO A 1 123 ? -3.937 -0.346 -0.979 1.00 91.12 123 PRO A C 1
ATOM 1023 O O . PRO A 1 123 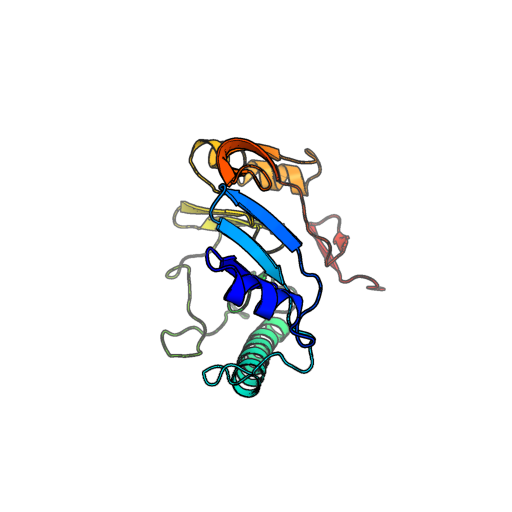? -3.653 0.022 -2.124 1.00 91.12 123 PRO A O 1
ATOM 1026 N N . LYS A 1 124 ? -3.285 0.090 0.100 1.00 92.06 124 LYS A N 1
ATOM 1027 C CA . LYS A 1 124 ? -2.196 1.081 0.134 1.00 92.06 124 LYS A CA 1
ATOM 1028 C C . LYS A 1 124 ? -2.580 2.441 -0.472 1.00 92.06 124 LYS A C 1
ATOM 1030 O O . LYS A 1 124 ? -1.715 3.155 -0.980 1.00 92.06 124 LYS A O 1
ATOM 1035 N N . SER A 1 125 ? -3.874 2.771 -0.463 1.00 94.81 125 SER A N 1
ATOM 1036 C CA . SER A 1 125 ? -4.420 4.020 -1.003 1.00 94.81 125 SER A CA 1
ATOM 1037 C C . SER A 1 125 ? -5.414 4.645 -0.022 1.00 94.81 125 SER A C 1
ATOM 1039 O O . SER A 1 125 ? -6.603 4.322 -0.031 1.00 94.81 125 SER A O 1
ATOM 1041 N N . TYR A 1 126 ? -4.908 5.522 0.842 1.00 95.44 126 TYR A N 1
ATOM 1042 C CA . TYR A 1 126 ? -5.634 6.090 1.973 1.00 95.44 126 TYR A CA 1
ATOM 1043 C C . TYR A 1 126 ? -5.234 7.543 2.258 1.00 95.44 126 TYR A C 1
ATOM 1045 O O . TYR A 1 126 ? -4.165 8.023 1.871 1.00 95.44 126 TYR A O 1
ATOM 1053 N N . HIS A 1 127 ? -6.116 8.240 2.957 1.00 96.75 127 HIS A N 1
ATOM 1054 C CA . HIS A 1 127 ? -5.963 9.605 3.415 1.00 96.75 127 HIS A CA 1
ATOM 1055 C C . HIS A 1 127 ? -6.456 9.707 4.854 1.00 96.75 127 HIS A C 1
ATOM 1057 O O . HIS A 1 127 ? -7.514 9.170 5.184 1.00 96.75 127 HIS A O 1
ATOM 1063 N N . TYR A 1 128 ? -5.713 10.415 5.700 1.00 96.81 128 TYR A N 1
ATOM 1064 C CA . TYR A 1 128 ? -6.148 10.658 7.064 1.00 96.81 128 TYR A CA 1
ATOM 1065 C C . TYR A 1 128 ? -5.728 12.015 7.606 1.00 96.81 128 TYR A C 1
ATOM 1067 O O . TYR A 1 128 ? -4.736 12.608 7.170 1.00 96.81 128 TYR A O 1
ATOM 1075 N N . VAL A 1 129 ? -6.508 12.476 8.581 1.00 96.88 129 VAL A N 1
ATOM 1076 C CA . VAL A 1 129 ? -6.275 13.700 9.346 1.00 96.88 129 VAL A CA 1
ATOM 1077 C C . VAL A 1 129 ? -6.280 13.349 10.827 1.00 96.88 129 VAL A C 1
ATOM 1079 O O . VAL A 1 129 ? -7.223 12.717 11.308 1.00 96.88 129 VAL A O 1
ATOM 1082 N N . THR A 1 130 ? -5.230 13.734 11.545 1.00 95.94 130 THR A N 1
ATOM 1083 C CA . THR A 1 130 ? -5.128 13.534 12.997 1.00 95.94 130 THR A CA 1
ATOM 1084 C C . THR A 1 130 ? -5.688 14.721 13.773 1.00 95.94 130 THR A C 1
ATOM 1086 O O . THR A 1 130 ? -5.797 15.832 13.254 1.00 95.94 130 THR A O 1
ATOM 1089 N N . ASN A 1 131 ? -5.967 14.510 15.058 1.00 95.44 131 ASN A N 1
ATOM 1090 C CA . ASN A 1 131 ? -6.324 15.568 16.007 1.00 95.44 131 ASN A CA 1
ATOM 1091 C C . ASN A 1 131 ? -5.246 16.656 16.153 1.00 95.44 131 ASN A C 1
ATOM 1093 O O . ASN A 1 131 ? -5.562 17.794 16.481 1.00 95.44 131 ASN A O 1
ATOM 1097 N N . THR A 1 132 ? -3.985 16.320 15.885 1.00 93.06 132 THR A N 1
ATOM 1098 C CA . THR A 1 132 ? -2.857 17.261 15.880 1.00 93.06 132 THR A CA 1
ATOM 1099 C C . THR A 1 132 ? -2.761 18.092 14.594 1.00 93.06 132 THR A C 1
ATOM 1101 O O . THR A 1 132 ? -1.874 18.932 14.473 1.00 93.06 132 THR A O 1
ATOM 1104 N N . GLY A 1 133 ? -3.656 17.876 13.621 1.00 92.81 133 GLY A N 1
ATOM 1105 C CA . GLY A 1 133 ? -3.665 18.573 12.332 1.00 92.81 133 GLY A CA 1
ATOM 1106 C C . GLY A 1 133 ? -2.738 17.964 11.273 1.00 92.81 133 GLY A C 1
ATOM 1107 O O . GLY A 1 133 ? -2.595 18.530 10.189 1.00 92.81 133 GLY A O 1
ATOM 1108 N N . LYS A 1 134 ? -2.114 16.807 11.540 1.00 94.19 134 LYS A N 1
ATOM 1109 C CA . LYS A 1 134 ? -1.286 16.091 10.559 1.00 94.19 134 LYS A CA 1
ATOM 1110 C C . LYS A 1 134 ? -2.194 15.521 9.473 1.00 94.19 134 LYS A C 1
ATOM 1112 O O . LYS A 1 134 ? -3.089 14.728 9.754 1.00 94.19 134 LYS A O 1
ATOM 1117 N N . VAL A 1 135 ? -1.930 15.908 8.228 1.00 95.19 135 VAL A N 1
ATOM 1118 C CA . VAL A 1 135 ? -2.641 15.414 7.045 1.00 95.19 135 VAL A CA 1
ATOM 1119 C C . VAL A 1 135 ? -1.703 14.532 6.237 1.00 95.19 135 VAL A C 1
ATOM 1121 O O . VAL A 1 135 ? -0.620 14.963 5.839 1.00 95.19 135 VAL A O 1
ATOM 1124 N N . VAL A 1 136 ? -2.122 13.302 5.961 1.00 95.00 136 VAL A N 1
ATOM 1125 C CA . VAL A 1 136 ? -1.331 12.347 5.183 1.00 95.00 136 VAL A CA 1
ATOM 1126 C C . VAL A 1 136 ? -2.187 11.764 4.074 1.00 95.00 136 VAL A C 1
ATOM 1128 O O . VAL A 1 136 ? -3.324 11.361 4.288 1.00 95.00 136 VAL A O 1
ATOM 1131 N N . THR A 1 137 ? -1.617 11.702 2.873 1.00 96.19 137 THR A N 1
ATOM 1132 C CA . THR A 1 137 ? -2.208 11.011 1.723 1.00 96.19 137 THR A CA 1
ATOM 1133 C C . THR A 1 137 ? -1.181 10.035 1.172 1.00 96.19 137 THR A C 1
ATOM 1135 O O . THR A 1 137 ? -0.034 10.412 0.918 1.00 96.19 137 THR A O 1
ATOM 1138 N N . LYS A 1 138 ? -1.577 8.780 0.987 1.00 94.69 138 LYS A N 1
ATOM 1139 C CA . LYS A 1 138 ? -0.761 7.715 0.400 1.00 94.69 138 LYS A CA 1
ATOM 1140 C C . LYS A 1 138 ? -1.565 7.070 -0.713 1.00 94.69 138 LYS A C 1
ATOM 1142 O O . LYS A 1 138 ? -2.712 6.711 -0.491 1.00 94.69 138 LYS A O 1
ATOM 1147 N N . VAL A 1 139 ? -0.981 6.934 -1.904 1.00 94.62 139 VAL A N 1
ATOM 1148 C CA . VAL A 1 139 ? -1.649 6.294 -3.048 1.00 94.62 139 VAL A CA 1
ATOM 1149 C C . VAL A 1 139 ? -0.681 5.385 -3.784 1.00 94.62 139 VAL A C 1
ATOM 1151 O O . VAL A 1 139 ? 0.364 5.821 -4.271 1.00 94.62 139 VAL A O 1
ATOM 1154 N N . LYS A 1 140 ? -1.041 4.105 -3.889 1.00 91.88 140 LYS A N 1
ATOM 1155 C CA . LYS A 1 140 ? -0.216 3.091 -4.543 1.00 91.88 140 LYS A CA 1
ATOM 1156 C C . LYS A 1 140 ? -0.058 3.390 -6.032 1.00 91.88 140 LYS A C 1
ATOM 1158 O O . LYS A 1 140 ? -1.038 3.504 -6.757 1.00 91.88 140 LYS A O 1
ATOM 1163 N N . GLY A 1 141 ? 1.188 3.429 -6.504 1.00 90.69 141 GLY A N 1
ATOM 1164 C CA . GLY A 1 141 ? 1.501 3.579 -7.929 1.00 90.69 141 GLY A CA 1
ATOM 1165 C C . GLY A 1 141 ? 1.524 5.024 -8.436 1.00 90.69 141 GLY A C 1
ATOM 1166 O O . GLY A 1 141 ? 1.743 5.235 -9.632 1.00 90.69 141 GLY A O 1
ATOM 1167 N N . PHE A 1 142 ? 1.365 6.013 -7.552 1.00 91.94 142 PHE A N 1
ATOM 1168 C CA . PHE A 1 142 ? 1.408 7.436 -7.887 1.00 91.94 142 PHE A CA 1
ATOM 1169 C C . PHE A 1 142 ? 2.507 8.148 -7.106 1.00 91.94 142 PHE A C 1
ATOM 1171 O O . PHE A 1 142 ? 2.668 7.948 -5.905 1.00 91.94 142 PHE A O 1
ATOM 1178 N N . THR A 1 143 ? 3.232 9.027 -7.791 1.00 89.62 143 THR A N 1
ATOM 1179 C CA . THR A 1 143 ? 4.169 9.941 -7.141 1.00 89.62 143 THR A CA 1
ATOM 1180 C C . THR A 1 143 ? 3.413 11.211 -6.765 1.00 89.62 143 THR A C 1
ATOM 1182 O O . THR A 1 143 ? 2.973 11.958 -7.642 1.00 89.62 143 THR A O 1
ATOM 1185 N N . LEU A 1 144 ? 3.263 11.468 -5.465 1.00 89.31 144 LEU A N 1
ATOM 1186 C CA . LEU A 1 144 ? 2.541 12.626 -4.926 1.00 89.31 144 LEU A CA 1
ATOM 1187 C C . LEU A 1 144 ? 3.457 13.850 -4.775 1.00 89.31 144 LEU A C 1
ATOM 1189 O O . LEU A 1 144 ? 3.683 14.349 -3.678 1.00 89.31 144 LEU A O 1
ATOM 1193 N N . HIS A 1 145 ? 3.995 14.346 -5.888 1.00 88.81 145 HIS A N 1
ATOM 1194 C CA . HIS A 1 145 ? 4.574 15.691 -5.912 1.00 88.81 145 HIS A CA 1
ATOM 1195 C C . HIS A 1 145 ? 3.454 16.744 -5.931 1.00 88.81 145 HIS A C 1
ATOM 1197 O O . HIS A 1 145 ? 2.292 16.414 -6.170 1.00 88.81 145 HIS A O 1
ATOM 1203 N N . HIS A 1 146 ? 3.798 18.016 -5.715 1.00 89.88 146 HIS A N 1
ATOM 1204 C CA . HIS A 1 146 ? 2.834 19.102 -5.495 1.00 89.88 146 HIS A CA 1
ATOM 1205 C C . HIS A 1 146 ? 1.644 19.105 -6.479 1.00 89.88 146 HIS A C 1
ATOM 1207 O O . HIS A 1 146 ? 0.493 19.046 -6.056 1.00 89.88 146 HIS A O 1
ATOM 1213 N N . LYS A 1 147 ? 1.905 19.065 -7.795 1.00 91.38 147 LYS A N 1
ATOM 1214 C CA . LYS A 1 147 ? 0.862 19.056 -8.841 1.00 91.38 147 LYS A CA 1
ATOM 1215 C C . LYS A 1 147 ? -0.109 17.873 -8.723 1.00 91.38 147 LYS A C 1
ATOM 1217 O O . LYS A 1 147 ? -1.314 18.051 -8.895 1.00 91.38 147 LYS A O 1
ATOM 1222 N N . ASN A 1 148 ? 0.401 16.676 -8.435 1.00 91.75 148 ASN A N 1
ATOM 1223 C CA . ASN A 1 148 ? -0.426 15.482 -8.278 1.00 91.75 148 ASN A CA 1
ATOM 1224 C C . ASN A 1 148 ? -1.163 15.470 -6.944 1.00 91.75 148 ASN A C 1
ATOM 1226 O O . ASN A 1 148 ? -2.323 15.077 -6.921 1.00 91.75 148 ASN A O 1
ATOM 1230 N N . ALA A 1 149 ? -0.546 15.954 -5.866 1.00 92.25 149 ALA A N 1
ATOM 1231 C CA . ALA A 1 149 ? -1.184 16.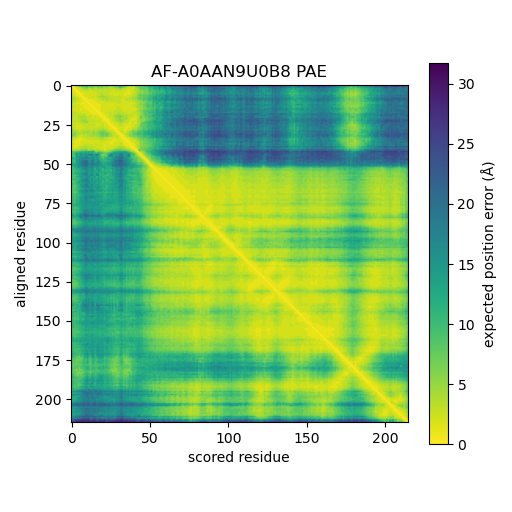077 -4.556 1.00 92.25 149 ALA A CA 1
ATOM 1232 C C . ALA A 1 149 ? -2.370 17.061 -4.565 1.00 92.25 149 ALA A C 1
ATOM 1234 O O . ALA A 1 149 ? -3.339 16.862 -3.842 1.00 92.25 149 ALA A O 1
ATOM 1235 N N . LEU A 1 150 ? -2.351 18.083 -5.432 1.00 93.25 150 LEU A N 1
ATOM 1236 C CA . LEU A 1 150 ? -3.509 18.966 -5.639 1.00 93.25 150 LEU A CA 1
ATOM 1237 C C . LEU A 1 150 ? -4.708 18.242 -6.269 1.00 93.25 150 LEU A C 1
ATOM 1239 O O . LEU A 1 150 ? -5.848 18.625 -6.023 1.00 93.25 150 LEU A O 1
ATOM 1243 N N . LYS A 1 151 ? -4.465 17.205 -7.079 1.00 93.75 151 LYS A N 1
ATOM 1244 C CA . LYS A 1 151 ? -5.515 16.429 -7.759 1.00 93.75 151 LYS A CA 1
ATOM 1245 C C . LYS A 1 151 ? -5.947 15.197 -6.968 1.00 93.75 151 LYS A C 1
ATOM 1247 O O . LYS A 1 151 ? -7.129 14.881 -6.920 1.00 93.75 151 LYS A O 1
ATOM 1252 N N . ILE A 1 152 ? -4.983 14.485 -6.393 1.00 94.25 152 ILE A N 1
ATOM 1253 C CA . ILE A 1 152 ? -5.164 13.257 -5.625 1.00 94.25 152 ILE A CA 1
ATOM 1254 C C . ILE A 1 152 ? -5.014 13.619 -4.146 1.00 94.25 152 ILE A C 1
ATOM 1256 O O . ILE A 1 152 ? -3.920 13.577 -3.585 1.00 94.25 152 ILE A O 1
ATOM 1260 N N . ASN A 1 153 ? -6.130 14.007 -3.538 1.00 94.62 153 ASN A N 1
ATOM 1261 C CA . ASN A 1 153 ? -6.234 14.397 -2.134 1.00 94.62 153 ASN A CA 1
ATOM 1262 C C . ASN A 1 153 ? -7.457 13.735 -1.478 1.00 94.62 153 ASN A C 1
ATOM 1264 O O . ASN A 1 153 ? -8.208 13.018 -2.141 1.00 94.62 153 ASN A O 1
ATOM 1268 N N . GLY A 1 154 ? -7.661 13.995 -0.183 1.00 94.81 154 GLY A N 1
ATOM 1269 C CA . GLY A 1 154 ? -8.788 13.452 0.578 1.00 94.81 154 GLY A CA 1
ATOM 1270 C C . GLY A 1 154 ? -10.150 13.744 -0.050 1.00 94.81 154 GLY A C 1
ATOM 1271 O O . GLY A 1 154 ? -10.933 12.821 -0.228 1.00 94.81 154 GLY A O 1
ATOM 1272 N N . ALA A 1 155 ? -10.400 14.982 -0.491 1.00 96.00 155 ALA A N 1
ATOM 1273 C CA . ALA A 1 155 ? -11.673 15.345 -1.118 1.00 96.00 155 ALA A CA 1
ATOM 1274 C C . ALA A 1 155 ? -11.911 14.579 -2.430 1.00 96.00 155 ALA A C 1
ATOM 1276 O O . ALA A 1 155 ? -13.021 14.142 -2.710 1.00 96.00 155 ALA A O 1
ATOM 1277 N N . ALA A 1 156 ? -10.868 14.376 -3.238 1.00 95.94 156 ALA A N 1
ATOM 1278 C CA . ALA A 1 156 ? -10.977 13.557 -4.440 1.00 95.94 156 ALA A CA 1
ATOM 1279 C C . ALA A 1 156 ? -11.239 12.076 -4.115 1.00 95.94 156 ALA A C 1
ATOM 1281 O O . ALA A 1 156 ? -11.967 11.417 -4.851 1.00 95.94 156 ALA A O 1
ATOM 1282 N N . MET A 1 157 ? -10.666 11.552 -3.025 1.00 96.19 157 MET A N 1
ATOM 1283 C CA . MET A 1 157 ? -10.944 10.191 -2.555 1.00 96.19 157 MET A CA 1
ATOM 1284 C C . MET A 1 157 ? -12.388 10.021 -2.080 1.00 96.19 157 MET A C 1
ATOM 1286 O O . MET A 1 157 ? -13.000 9.018 -2.423 1.00 96.19 157 MET A O 1
ATOM 1290 N N . GLU A 1 158 ? -12.943 10.991 -1.356 1.00 95.25 158 GLU A N 1
ATOM 1291 C CA . GLU A 1 158 ? -14.351 10.971 -0.930 1.00 95.25 158 GLU A CA 1
ATOM 1292 C C . GLU A 1 158 ? -15.285 10.917 -2.135 1.00 95.25 158 GLU A C 1
ATOM 1294 O O . GLU A 1 158 ? -16.063 9.981 -2.270 1.00 95.25 158 GLU A O 1
ATOM 1299 N N . LYS A 1 159 ? -15.080 11.809 -3.109 1.00 96.19 159 LYS A N 1
ATOM 1300 C CA . LYS A 1 159 ? -15.854 11.808 -4.359 1.00 96.19 159 LYS A CA 1
ATOM 1301 C C . LYS A 1 159 ? -15.760 10.500 -5.147 1.00 96.19 159 LYS A C 1
ATOM 1303 O O . LYS A 1 159 ? -16.680 10.168 -5.890 1.00 96.19 159 LYS A O 1
ATOM 1308 N N . LEU A 1 160 ? -14.635 9.784 -5.050 1.00 95.12 160 LEU A N 1
ATOM 1309 C CA . LEU A 1 160 ? -14.476 8.462 -5.666 1.00 95.12 160 LEU A CA 1
ATOM 1310 C C . LEU A 1 160 ? -15.294 7.394 -4.935 1.00 95.12 160 LEU A C 1
ATOM 1312 O O . LEU A 1 160 ? -15.860 6.525 -5.592 1.00 95.12 160 LEU A O 1
ATOM 1316 N N . ILE A 1 161 ? -15.337 7.446 -3.602 1.00 92.62 161 ILE A N 1
ATOM 1317 C CA . ILE A 1 161 ? -16.105 6.515 -2.765 1.00 92.62 161 ILE A CA 1
ATOM 1318 C C . ILE A 1 161 ? -17.605 6.757 -2.961 1.00 92.62 161 ILE A C 1
ATOM 1320 O O . ILE A 1 161 ? -18.351 5.816 -3.221 1.00 92.62 161 ILE A O 1
ATOM 1324 N N . ASP A 1 162 ? -18.019 8.023 -2.964 1.00 92.00 162 ASP A N 1
ATOM 1325 C CA . ASP A 1 162 ? -19.406 8.458 -3.174 1.00 92.00 162 ASP A CA 1
ATOM 1326 C C . ASP A 1 162 ? -19.871 8.285 -4.625 1.00 92.00 162 ASP A C 1
ATOM 1328 O O . ASP A 1 162 ? -21.010 8.587 -4.975 1.00 92.00 162 ASP A O 1
ATOM 1332 N N . SER A 1 163 ? -18.991 7.783 -5.498 1.00 91.31 163 SER A N 1
ATOM 1333 C CA . SER A 1 163 ? -19.248 7.572 -6.923 1.00 91.31 163 SER A CA 1
ATOM 1334 C C . SER A 1 163 ? -19.630 8.848 -7.695 1.00 91.31 163 SER A C 1
ATOM 1336 O O . SER A 1 163 ? -20.109 8.758 -8.827 1.00 91.31 163 SER A O 1
ATOM 1338 N N . GLU A 1 164 ? -19.359 10.037 -7.140 1.00 94.31 164 GLU A N 1
ATOM 1339 C CA . GLU A 1 164 ? -19.512 11.329 -7.824 1.00 94.31 164 GLU A CA 1
ATOM 1340 C C . GLU A 1 164 ? -18.559 11.448 -9.018 1.00 94.31 164 GLU A C 1
ATOM 1342 O O . GLU A 1 164 ? -18.890 12.019 -10.059 1.00 94.31 164 GLU A O 1
ATOM 1347 N N . ILE A 1 165 ? -17.351 10.898 -8.871 1.00 95.81 165 ILE A N 1
ATOM 1348 C CA . ILE A 1 165 ? -16.358 10.808 -9.939 1.00 95.81 165 ILE A CA 1
ATOM 1349 C C . ILE A 1 165 ? -15.906 9.360 -10.108 1.00 95.81 165 ILE A C 1
ATOM 1351 O O . ILE A 1 165 ? -15.778 8.609 -9.150 1.00 95.81 165 ILE A O 1
ATOM 1355 N N . ARG A 1 166 ? -15.613 8.960 -11.349 1.00 93.81 166 ARG A N 1
ATOM 1356 C CA . ARG A 1 166 ? -15.135 7.595 -11.644 1.00 93.81 166 ARG A CA 1
ATOM 1357 C C . ARG A 1 166 ? -13.627 7.438 -11.479 1.00 93.81 166 ARG A C 1
ATOM 1359 O O . ARG A 1 166 ? -13.142 6.367 -11.126 1.00 93.81 166 ARG A O 1
ATOM 1366 N N . CYS A 1 167 ? -12.872 8.482 -11.816 1.00 94.81 167 CYS A N 1
ATOM 1367 C CA . CYS A 1 167 ? -11.419 8.476 -11.717 1.00 94.81 167 CYS A CA 1
ATOM 1368 C C . CYS A 1 167 ? -10.842 9.896 -11.699 1.00 94.81 167 CYS A C 1
ATOM 1370 O O . CYS A 1 167 ? -11.454 10.841 -12.198 1.00 94.81 167 CYS A O 1
ATOM 1372 N N . VAL A 1 168 ? -9.620 10.016 -11.190 1.00 95.12 168 VAL A N 1
ATOM 1373 C CA . VAL A 1 168 ? -8.769 11.203 -11.267 1.00 95.12 168 VAL A CA 1
ATOM 1374 C C . VAL A 1 168 ? -7.604 10.893 -12.201 1.00 95.12 168 VAL A C 1
ATOM 1376 O O . VAL A 1 168 ? -6.875 9.924 -11.997 1.00 95.12 168 VAL A O 1
ATOM 1379 N N . SER A 1 169 ? -7.413 11.710 -13.237 1.00 94.94 169 SER A N 1
ATOM 1380 C CA . SER A 1 169 ? -6.297 11.549 -14.177 1.00 94.94 169 SER A CA 1
ATOM 1381 C C . SER A 1 169 ? -5.157 12.515 -13.858 1.00 94.94 169 SER A C 1
ATOM 1383 O O . SER A 1 169 ? -5.355 13.732 -13.753 1.00 94.94 169 SER A O 1
ATOM 1385 N N . VAL A 1 170 ? -3.946 11.975 -13.761 1.00 93.88 170 VAL A N 1
ATOM 1386 C CA . VAL A 1 170 ? -2.704 12.743 -13.623 1.00 93.88 170 VAL A CA 1
ATOM 1387 C C . VAL A 1 170 ? -1.760 12.442 -14.780 1.00 93.88 170 VAL A C 1
ATOM 1389 O O . VAL A 1 170 ? -1.838 11.382 -15.401 1.00 93.88 170 VAL A O 1
ATOM 1392 N N . GLN A 1 171 ? -0.901 13.408 -15.086 1.00 92.69 171 GLN A N 1
ATOM 1393 C CA . GLN A 1 171 ? 0.074 13.321 -16.165 1.00 92.69 171 GLN A CA 1
ATOM 1394 C C . GLN A 1 171 ? 1.443 13.685 -15.621 1.00 92.69 171 GLN A C 1
ATOM 1396 O O . GLN A 1 171 ? 1.634 14.812 -15.154 1.00 92.69 171 GLN A O 1
ATOM 1401 N N . ASP A 1 172 ? 2.361 12.735 -15.749 1.00 87.94 172 ASP A N 1
ATOM 1402 C CA . ASP A 1 172 ? 3.736 12.840 -15.290 1.00 87.94 172 ASP A CA 1
ATOM 1403 C C . ASP A 1 172 ? 4.683 12.675 -16.475 1.00 87.94 172 ASP A C 1
ATOM 1405 O O . ASP A 1 172 ? 4.433 11.874 -17.376 1.00 87.94 172 ASP A O 1
ATOM 1409 N N . ASN A 1 173 ? 5.793 13.406 -16.456 1.00 89.00 173 ASN A N 1
ATOM 1410 C CA . ASN A 1 173 ? 6.888 13.149 -17.381 1.00 89.00 173 ASN A CA 1
ATOM 1411 C C . ASN A 1 173 ? 7.728 12.006 -16.816 1.00 89.00 173 ASN A C 1
ATOM 1413 O O . ASN A 1 173 ? 8.171 12.066 -15.668 1.00 89.00 173 ASN A O 1
ATOM 1417 N N . GLN A 1 174 ? 7.942 10.970 -17.616 1.00 87.19 174 GLN A N 1
ATOM 1418 C CA . GLN A 1 174 ? 8.764 9.828 -17.258 1.00 87.19 174 GLN A CA 1
ATOM 1419 C C . GLN A 1 174 ? 9.897 9.689 -18.270 1.00 87.19 174 GLN A C 1
ATOM 1421 O O . GLN A 1 174 ? 9.654 9.552 -19.470 1.00 87.19 174 GLN A O 1
ATOM 1426 N N . ILE A 1 175 ? 11.128 9.678 -17.763 1.00 91.00 175 ILE A N 1
ATOM 1427 C CA . ILE A 1 175 ? 12.278 9.218 -18.537 1.00 91.00 175 ILE A CA 1
ATOM 1428 C C . ILE A 1 175 ? 12.160 7.701 -18.631 1.00 91.00 175 ILE A C 1
ATOM 1430 O O . ILE A 1 175 ? 12.086 7.005 -17.615 1.00 91.00 175 ILE A O 1
ATOM 1434 N N . THR A 1 176 ? 12.100 7.190 -19.850 1.00 89.75 176 THR A N 1
ATOM 1435 C CA . THR A 1 176 ? 12.073 5.759 -20.131 1.00 89.75 176 THR A CA 1
ATOM 1436 C C . THR A 1 176 ? 13.063 5.443 -21.240 1.00 89.75 176 THR A C 1
ATOM 1438 O O . THR A 1 176 ? 13.538 6.336 -21.936 1.00 89.75 176 THR A O 1
ATOM 1441 N N . ARG A 1 177 ? 13.414 4.170 -21.369 1.00 87.56 177 ARG A N 1
ATOM 1442 C CA . ARG A 1 177 ? 14.294 3.690 -22.426 1.00 87.56 177 ARG A CA 1
ATOM 1443 C C . ARG A 1 177 ? 13.429 3.041 -23.491 1.00 87.56 177 ARG A C 1
ATOM 1445 O O . ARG A 1 177 ? 12.613 2.183 -23.152 1.00 87.56 177 ARG A O 1
ATOM 1452 N N . ASP A 1 178 ? 13.603 3.448 -24.740 1.00 83.88 178 ASP A N 1
ATOM 1453 C CA . ASP A 1 178 ? 12.916 2.806 -25.850 1.00 83.88 178 ASP A CA 1
ATOM 1454 C C . ASP A 1 178 ? 13.302 1.310 -25.898 1.00 83.88 178 ASP A C 1
ATOM 1456 O O . ASP A 1 178 ? 14.497 0.983 -25.853 1.00 83.88 178 ASP A O 1
ATOM 1460 N N . PRO A 1 179 ? 12.333 0.376 -25.905 1.00 79.12 179 PRO A N 1
ATOM 1461 C CA . PRO A 1 179 ? 12.636 -1.051 -25.897 1.00 79.12 179 PRO A CA 1
ATOM 1462 C C . PRO A 1 179 ? 13.415 -1.525 -27.125 1.00 79.12 179 PRO A C 1
ATOM 1464 O O . PRO A 1 179 ? 14.153 -2.504 -26.998 1.00 79.12 179 PRO A O 1
ATO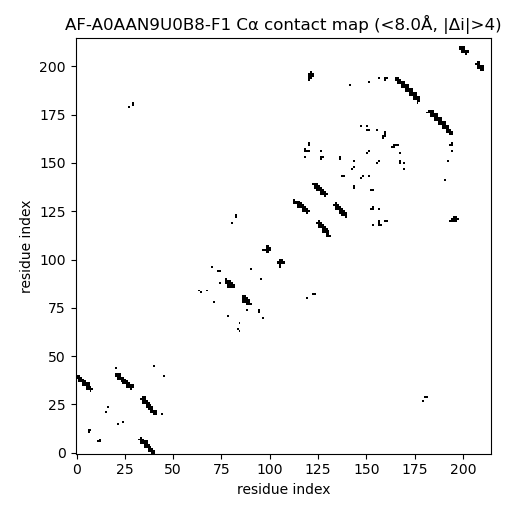M 1467 N N . GLU A 1 180 ? 13.274 -0.856 -28.268 1.00 77.94 180 GLU A N 1
ATOM 1468 C CA . GLU A 1 180 ? 13.912 -1.212 -29.534 1.00 77.94 180 GLU A CA 1
ATOM 1469 C C . GLU A 1 180 ? 15.225 -0.448 -29.706 1.00 77.94 180 GLU A C 1
ATOM 1471 O O . GLU A 1 180 ? 16.286 -1.070 -29.718 1.00 77.94 180 GLU A O 1
ATOM 1476 N N . THR A 1 181 ? 15.182 0.888 -29.741 1.00 80.19 181 THR A N 1
ATOM 1477 C CA . THR A 1 181 ? 16.365 1.721 -30.039 1.00 80.19 181 THR A CA 1
ATOM 1478 C C . THR A 1 181 ? 17.304 1.877 -28.853 1.00 80.19 181 THR A C 1
ATOM 1480 O O . THR A 1 181 ? 18.447 2.294 -29.013 1.00 80.19 181 THR A O 1
ATOM 1483 N N . LYS A 1 182 ? 16.840 1.544 -27.641 1.00 80.75 182 LYS A N 1
ATOM 1484 C CA . LYS A 1 182 ? 17.579 1.699 -26.380 1.00 80.75 182 LYS A CA 1
ATOM 1485 C C . LYS A 1 182 ? 17.912 3.144 -26.014 1.00 80.75 182 LYS A C 1
ATOM 1487 O O . LYS A 1 182 ? 18.602 3.348 -25.014 1.00 80.75 182 LYS A O 1
ATOM 1492 N N . GLU A 1 183 ? 17.384 4.117 -26.744 1.00 87.00 183 GLU A N 1
ATOM 1493 C CA . GLU A 1 183 ? 17.563 5.534 -26.460 1.00 87.00 183 GLU A CA 1
ATOM 1494 C C . GLU A 1 183 ? 16.734 5.966 -25.249 1.00 87.00 183 GLU A C 1
ATOM 1496 O O . GLU A 1 183 ? 15.661 5.426 -24.961 1.00 87.00 183 GLU A O 1
ATOM 1501 N N . LEU A 1 184 ? 17.240 6.958 -24.519 1.00 90.62 184 LEU A N 1
ATOM 1502 C CA . LEU A 1 184 ? 16.491 7.586 -23.438 1.00 90.62 184 LEU A CA 1
ATOM 1503 C C . LEU A 1 184 ? 15.510 8.597 -24.024 1.00 90.62 184 LEU A C 1
ATOM 1505 O O . LEU A 1 184 ? 15.910 9.592 -24.623 1.00 90.62 184 LEU A O 1
ATOM 1509 N N . ILE A 1 185 ? 14.223 8.364 -23.793 1.00 92.50 185 ILE A N 1
ATOM 1510 C CA . ILE A 1 185 ? 13.142 9.232 -24.246 1.00 92.50 185 ILE A CA 1
ATOM 1511 C C . ILE A 1 185 ? 12.357 9.781 -23.057 1.00 92.50 185 ILE A C 1
ATOM 1513 O O . ILE A 1 185 ? 12.128 9.107 -22.049 1.00 92.50 185 ILE A O 1
ATOM 1517 N N . ASN A 1 186 ? 11.899 11.023 -23.192 1.00 92.31 186 ASN A N 1
ATOM 1518 C CA . ASN A 1 186 ? 10.923 11.606 -22.282 1.00 92.31 186 ASN A CA 1
ATOM 1519 C C . ASN A 1 186 ? 9.520 11.312 -22.805 1.00 92.31 186 ASN A C 1
ATOM 1521 O O . ASN A 1 186 ? 9.134 11.799 -23.867 1.00 92.31 186 ASN A O 1
ATOM 1525 N N . LYS A 1 187 ? 8.738 10.543 -22.047 1.00 90.50 187 LYS A N 1
ATOM 1526 C CA . LYS A 1 187 ? 7.352 10.215 -22.384 1.00 90.50 187 LYS A CA 1
ATOM 1527 C C . LYS A 1 187 ? 6.400 10.812 -21.359 1.00 90.50 187 LYS A C 1
ATOM 1529 O O . LYS A 1 187 ? 6.635 10.737 -20.154 1.00 90.50 187 LYS A O 1
ATOM 1534 N N . ILE A 1 188 ? 5.289 11.364 -21.840 1.00 91.25 188 ILE A N 1
ATOM 1535 C CA . ILE A 1 188 ? 4.179 11.761 -20.973 1.00 91.25 188 ILE A CA 1
ATOM 1536 C C . ILE A 1 188 ? 3.402 10.497 -20.603 1.00 91.25 188 ILE A C 1
ATOM 1538 O O . ILE A 1 188 ? 2.793 9.847 -21.456 1.00 91.25 188 ILE A O 1
ATOM 1542 N N . LEU A 1 189 ? 3.415 10.148 -19.323 1.00 90.75 189 LEU A N 1
ATOM 1543 C CA . LEU A 1 189 ? 2.653 9.044 -18.766 1.00 90.75 189 LEU A CA 1
ATOM 1544 C C . LEU A 1 189 ? 1.363 9.581 -18.148 1.00 90.75 189 LEU A C 1
ATOM 1546 O O . LEU A 1 189 ? 1.388 10.368 -17.204 1.00 90.75 189 LEU A O 1
ATOM 1550 N N . THR A 1 190 ? 0.221 9.117 -18.653 1.00 93.06 190 THR A N 1
ATOM 1551 C CA . THR A 1 190 ? -1.079 9.387 -18.028 1.00 93.06 190 THR A CA 1
ATOM 1552 C C . THR A 1 190 ? -1.449 8.223 -17.117 1.00 93.06 190 THR A C 1
ATOM 1554 O O . THR A 1 190 ? -1.555 7.089 -17.580 1.00 93.06 190 THR A O 1
ATOM 1557 N N . LYS A 1 191 ? -1.684 8.497 -15.831 1.00 93.50 191 LYS A N 1
ATOM 1558 C CA . LYS A 1 191 ? -2.192 7.515 -14.865 1.00 93.50 191 LYS A CA 1
ATOM 1559 C C . LYS A 1 191 ? -3.590 7.904 -14.403 1.00 93.50 191 LYS A C 1
ATOM 1561 O O . LYS A 1 191 ? -3.880 9.084 -14.207 1.00 93.50 191 LYS A O 1
ATOM 1566 N N . ARG A 1 192 ? -4.447 6.902 -14.207 1.00 94.62 192 ARG A N 1
ATOM 1567 C CA . ARG A 1 192 ? -5.810 7.074 -13.694 1.00 94.62 192 ARG A CA 1
ATOM 1568 C C . ARG A 1 192 ? -5.923 6.439 -12.322 1.00 94.62 192 ARG A C 1
ATOM 1570 O O . ARG A 1 192 ? -5.687 5.245 -12.179 1.00 94.62 192 ARG A O 1
ATOM 1577 N N . PHE A 1 193 ? -6.257 7.250 -11.332 1.00 95.31 193 PHE A N 1
ATOM 1578 C CA . PHE A 1 193 ? -6.573 6.808 -9.985 1.00 95.31 193 PHE A CA 1
ATOM 1579 C C . PHE A 1 193 ? -8.086 6.624 -9.872 1.00 95.31 193 PHE A C 1
ATOM 1581 O O . PHE A 1 193 ? -8.838 7.530 -10.223 1.00 95.31 193 PHE A O 1
ATOM 1588 N N . SER A 1 194 ? -8.535 5.460 -9.422 1.00 94.44 194 SER A N 1
ATOM 1589 C CA . SER A 1 194 ? -9.951 5.124 -9.273 1.00 94.44 194 SER A CA 1
ATOM 1590 C C . SER A 1 194 ? -10.183 4.374 -7.968 1.00 94.44 194 SER A C 1
ATOM 1592 O O . SER A 1 194 ? -9.234 3.891 -7.346 1.00 94.44 194 SER A O 1
ATOM 1594 N N . PHE A 1 195 ? -11.448 4.248 -7.577 1.00 93.31 195 PHE A N 1
ATOM 1595 C CA . PHE A 1 195 ? -11.831 3.397 -6.460 1.00 93.31 195 PHE A CA 1
ATOM 1596 C C . PHE A 1 195 ? -11.496 1.929 -6.777 1.00 93.31 195 PHE A C 1
ATOM 1598 O O . PHE A 1 195 ? -11.840 1.425 -7.847 1.00 93.31 195 PHE A O 1
ATOM 1605 N N . GLY A 1 196 ? -10.756 1.273 -5.885 1.00 88.75 196 GLY A N 1
ATOM 1606 C CA . GLY A 1 196 ? -10.140 -0.041 -6.090 1.00 88.75 196 GLY A CA 1
ATOM 1607 C C . GLY A 1 196 ? -10.405 -0.988 -4.925 1.00 88.75 196 GLY A C 1
ATOM 1608 O O . GLY A 1 196 ? -9.497 -1.689 -4.475 1.00 88.75 196 GLY A O 1
ATOM 1609 N N . PHE A 1 197 ? -11.630 -0.967 -4.402 1.00 86.50 197 PHE A N 1
ATOM 1610 C CA . PHE A 1 197 ? -12.065 -1.813 -3.301 1.00 86.50 197 PHE A CA 1
ATOM 1611 C C . PHE A 1 197 ? -12.909 -2.975 -3.834 1.00 86.50 197 PHE A C 1
ATOM 1613 O O . PHE A 1 197 ? -14.082 -2.812 -4.152 1.00 86.50 197 PHE A O 1
ATOM 1620 N N . ASP A 1 198 ? -12.293 -4.151 -3.954 1.00 84.62 198 ASP A N 1
ATOM 1621 C CA . ASP A 1 198 ? -12.898 -5.340 -4.569 1.00 84.62 198 ASP A CA 1
ATOM 1622 C C . ASP A 1 198 ? -13.105 -6.501 -3.583 1.00 84.62 198 ASP A C 1
ATOM 1624 O O . ASP A 1 198 ? -13.610 -7.547 -3.978 1.00 84.62 198 ASP A O 1
ATOM 1628 N N . LYS A 1 199 ? -12.702 -6.351 -2.313 1.00 84.56 199 LYS A N 1
ATOM 1629 C CA . LYS A 1 199 ? -12.620 -7.457 -1.338 1.00 84.56 199 LYS A CA 1
ATOM 1630 C C . LYS A 1 199 ? -13.885 -7.694 -0.519 1.00 84.56 199 LYS A C 1
ATOM 1632 O O . LYS A 1 199 ? -14.053 -8.787 0.015 1.00 84.56 199 LYS A O 1
ATOM 1637 N N . ARG A 1 200 ? -14.743 -6.686 -0.385 1.00 87.44 200 ARG A N 1
ATOM 1638 C CA . ARG A 1 200 ? -15.975 -6.723 0.416 1.00 87.44 200 ARG A CA 1
ATOM 1639 C C . ARG A 1 200 ? -17.061 -5.931 -0.308 1.00 87.44 200 ARG A C 1
ATOM 1641 O O . ARG A 1 200 ? -16.756 -5.090 -1.149 1.00 87.44 200 ARG A O 1
ATOM 1648 N N . VAL A 1 201 ? -18.312 -6.185 0.046 1.00 87.69 201 VAL A N 1
ATOM 1649 C CA . VAL A 1 201 ? -19.474 -5.437 -0.439 1.00 87.69 201 VAL A CA 1
ATOM 1650 C C . VAL A 1 201 ? -19.717 -4.258 0.492 1.00 87.69 201 VAL A C 1
ATOM 1652 O O . VAL A 1 201 ? -19.799 -4.448 1.704 1.00 87.69 201 VAL A O 1
ATOM 1655 N N . ILE A 1 202 ? -19.823 -3.055 -0.067 1.00 88.06 202 ILE A N 1
ATOM 1656 C CA . ILE A 1 202 ? -20.116 -1.829 0.682 1.00 88.06 202 ILE A CA 1
ATOM 1657 C C . ILE A 1 202 ? -21.632 -1.707 0.846 1.00 88.06 202 ILE A C 1
ATOM 1659 O O . ILE A 1 202 ? -22.389 -1.909 -0.103 1.00 88.06 202 ILE A O 1
ATOM 1663 N N . THR A 1 203 ? -22.067 -1.410 2.062 1.00 87.38 203 THR A N 1
ATOM 1664 C CA . THR A 1 203 ? -23.467 -1.173 2.429 1.00 87.38 203 THR A CA 1
ATOM 1665 C C . THR A 1 203 ? -23.790 0.324 2.382 1.00 87.38 203 THR A C 1
ATOM 1667 O O . THR A 1 203 ? -22.896 1.148 2.208 1.00 87.38 203 THR A O 1
ATOM 1670 N N . GLN A 1 204 ? -25.066 0.693 2.531 1.00 82.25 204 GLN A N 1
ATOM 1671 C CA . GLN A 1 204 ? -25.506 2.093 2.428 1.00 82.25 204 GLN A CA 1
ATOM 1672 C C . GLN A 1 204 ? -24.859 3.023 3.473 1.00 82.25 204 GLN A C 1
ATOM 1674 O O . GLN A 1 204 ? -24.673 4.199 3.188 1.00 82.25 204 GLN A O 1
ATOM 1679 N N . ASP A 1 205 ? -24.444 2.489 4.626 1.00 85.81 205 ASP A N 1
ATOM 1680 C CA . ASP A 1 205 ? -23.817 3.250 5.718 1.00 85.81 205 ASP A CA 1
ATOM 1681 C C . ASP A 1 205 ? -22.276 3.247 5.657 1.00 85.81 205 ASP A C 1
ATOM 1683 O O . ASP A 1 205 ? -21.607 3.468 6.665 1.00 85.81 205 ASP A O 1
ATOM 1687 N N . TYR A 1 206 ? 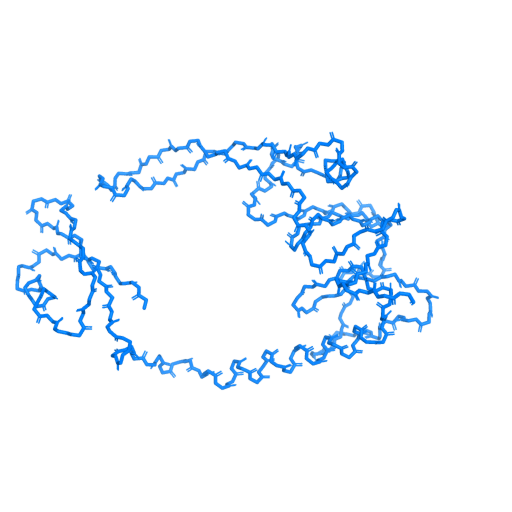-21.692 2.923 4.498 1.00 85.75 206 TYR A N 1
ATOM 1688 C CA . TYR A 1 206 ? -20.248 2.717 4.300 1.00 85.75 206 TYR A CA 1
ATOM 1689 C C . TYR A 1 206 ? -19.621 1.590 5.147 1.00 85.75 206 TYR A C 1
ATOM 1691 O O . TYR A 1 206 ? -18.406 1.390 5.103 1.00 85.75 206 TYR A O 1
ATOM 1699 N N . ASP A 1 207 ? -20.424 0.790 5.861 1.00 87.00 207 ASP A N 1
ATOM 1700 C CA . ASP A 1 207 ? -19.973 -0.486 6.427 1.00 87.00 207 ASP A CA 1
ATOM 1701 C C . ASP A 1 207 ? -19.736 -1.501 5.297 1.00 87.00 207 ASP A C 1
ATOM 1703 O O . ASP A 1 207 ? -20.283 -1.377 4.197 1.00 87.00 207 ASP A O 1
ATOM 1707 N N . THR A 1 208 ? -18.929 -2.529 5.547 1.00 88.19 208 THR A N 1
ATOM 1708 C CA . THR A 1 208 ? -18.565 -3.520 4.535 1.00 88.19 208 THR A CA 1
ATOM 1709 C C . THR A 1 208 ? -18.799 -4.944 5.020 1.00 88.19 208 THR A C 1
ATOM 1711 O O . THR A 1 208 ? -18.400 -5.326 6.121 1.00 88.19 208 THR A O 1
ATOM 1714 N N . LYS A 1 209 ? -19.385 -5.790 4.174 1.00 88.06 209 LYS A N 1
ATOM 1715 C CA . LYS A 1 209 ? -19.630 -7.212 4.458 1.00 88.06 209 LYS A CA 1
ATOM 1716 C C . LYS A 1 209 ? -18.824 -8.115 3.521 1.00 88.06 209 LYS A C 1
ATOM 1718 O O . LYS A 1 209 ? -18.557 -7.725 2.383 1.00 88.06 209 LYS A O 1
ATOM 1723 N N . PRO A 1 210 ? -18.400 -9.310 3.966 1.00 88.19 210 PRO A N 1
ATOM 1724 C CA . PRO A 1 210 ? -17.765 -10.267 3.068 1.00 88.19 210 PRO A CA 1
ATOM 1725 C C . PRO A 1 210 ? -18.745 -10.711 1.974 1.00 88.19 210 PRO A C 1
ATOM 1727 O O . PRO A 1 210 ? -19.961 -10.711 2.169 1.00 88.19 210 PRO A O 1
ATOM 1730 N N . TYR A 1 211 ? -18.218 -11.106 0.815 1.00 87.56 211 TYR A N 1
ATOM 1731 C CA . TYR A 1 211 ? -19.050 -11.713 -0.223 1.00 87.56 211 TYR A CA 1
ATOM 1732 C C . TYR A 1 211 ? -19.711 -12.991 0.299 1.00 87.56 211 TYR A C 1
ATOM 1734 O O . TYR A 1 211 ? -19.067 -13.793 0.972 1.00 87.56 211 TYR A O 1
ATOM 1742 N N . GLY A 1 212 ? -20.993 -13.175 -0.021 1.00 86.56 212 GLY A N 1
ATOM 1743 C CA . GLY A 1 212 ? -21.770 -14.329 0.439 1.00 86.56 212 GLY A CA 1
ATOM 1744 C C . GLY A 1 212 ? -22.267 -14.233 1.885 1.00 86.56 212 GLY A C 1
ATOM 1745 O O . GLY A 1 212 ? -22.783 -15.220 2.399 1.00 86.56 212 GLY A O 1
ATOM 1746 N N . TYR A 1 213 ? -22.137 -13.074 2.543 1.00 83.81 213 TYR A N 1
ATOM 1747 C CA . TYR A 1 213 ? -22.762 -12.841 3.845 1.00 83.81 213 TYR A CA 1
ATOM 1748 C C . TYR A 1 213 ? -24.293 -12.934 3.721 1.00 83.81 213 TYR A C 1
ATOM 1750 O O . TYR A 1 213 ? -24.904 -12.125 3.022 1.00 83.81 213 TYR A O 1
ATOM 1758 N N . ALA A 1 214 ? -24.893 -13.928 4.377 1.00 76.12 214 ALA A N 1
ATOM 1759 C CA . ALA A 1 214 ? -26.338 -14.117 4.468 1.00 76.12 214 ALA A CA 1
ATOM 1760 C C . ALA A 1 214 ? -26.814 -13.783 5.891 1.00 76.12 214 ALA A C 1
ATOM 1762 O O . ALA A 1 214 ? -26.103 -14.072 6.855 1.00 76.12 214 ALA A O 1
ATOM 1763 N N . TYR A 1 215 ? -27.980 -13.139 5.979 1.00 63.28 215 TYR A N 1
ATOM 1764 C CA . TYR A 1 215 ? -28.639 -12.733 7.226 1.00 63.28 215 TYR A CA 1
ATOM 1765 C C . TYR A 1 215 ? -29.296 -13.908 7.951 1.00 63.28 215 TYR A C 1
ATOM 1767 O O . TYR A 1 215 ? -29.783 -14.826 7.251 1.00 63.28 215 TYR A O 1
#

Organism: NCBI:txid536013

pLDDT: mean 89.65, std 6.73, range [60.62, 96.88]

Nearest PDB structures (foldseek):
  7r81-assembly1_M2  TM=5.270E-01  e=5.299E+00  Neurospora crassa
  7oyc-assembly1_L2  TM=5.330E-01  e=9.224E+00  Xenopus laevis